Protein AF-A0A7J6DFQ6-F1 (afdb_monomer_lite)

Structure (mmCIF, N/CA/C/O backbone):
data_AF-A0A7J6DFQ6-F1
#
_entry.id   AF-A0A7J6DFQ6-F1
#
loop_
_atom_site.group_PDB
_atom_site.id
_atom_site.type_symbol
_atom_site.label_atom_id
_atom_site.label_alt_id
_atom_site.label_comp_id
_atom_site.label_asym_id
_atom_site.label_entity_id
_atom_site.label_seq_id
_atom_site.pdbx_PDB_ins_code
_atom_site.Cartn_x
_atom_site.Cartn_y
_atom_site.Cartn_z
_atom_site.occupancy
_atom_site.B_iso_or_equiv
_atom_site.auth_seq_id
_atom_site.auth_comp_id
_atom_site.auth_asym_id
_atom_site.auth_atom_id
_atom_site.pdbx_PDB_model_num
ATOM 1 N N . MET A 1 1 ? 28.873 -15.350 -57.516 1.00 40.75 1 MET A N 1
ATOM 2 C CA . MET A 1 1 ? 29.003 -13.968 -56.998 1.00 40.75 1 MET A CA 1
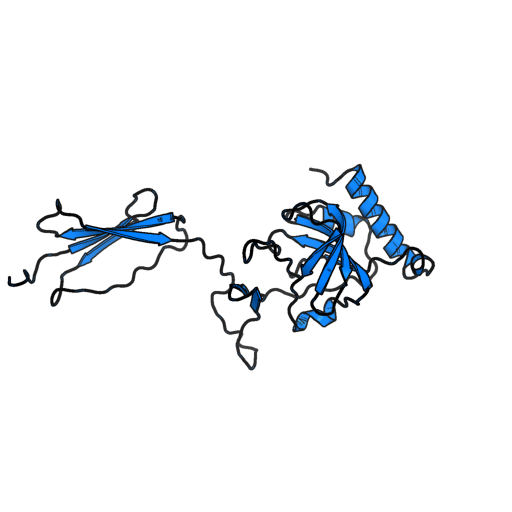ATOM 3 C C . MET A 1 1 ? 30.127 -13.953 -55.968 1.00 40.75 1 MET A C 1
ATOM 5 O O . MET A 1 1 ? 30.003 -14.648 -54.969 1.00 40.75 1 MET A O 1
ATOM 9 N N . LYS A 1 2 ? 31.247 -13.261 -56.218 1.00 42.00 2 LYS A N 1
ATOM 10 C CA . LYS A 1 2 ? 32.271 -13.033 -55.182 1.00 42.00 2 LYS A CA 1
ATOM 11 C C . LYS A 1 2 ? 31.812 -11.829 -54.346 1.00 42.00 2 LYS A C 1
ATOM 13 O O . LYS A 1 2 ? 31.503 -10.806 -54.957 1.00 42.00 2 LYS A O 1
ATOM 18 N N . PRO A 1 3 ? 31.704 -11.920 -53.010 1.00 47.69 3 PRO A N 1
ATOM 19 C CA . PRO A 1 3 ? 31.345 -10.759 -52.204 1.00 47.69 3 PRO A CA 1
ATOM 20 C C . PRO A 1 3 ? 32.442 -9.698 -52.356 1.00 47.69 3 PRO A C 1
ATOM 22 O O . PRO A 1 3 ? 33.624 -10.007 -52.200 1.00 47.69 3 PRO A O 1
ATOM 25 N N . PHE A 1 4 ? 32.059 -8.467 -52.703 1.00 53.72 4 PHE A N 1
ATOM 26 C CA . PHE A 1 4 ? 32.972 -7.323 -52.749 1.00 53.72 4 PHE A CA 1
ATOM 27 C C . PHE A 1 4 ? 33.573 -7.132 -51.352 1.00 53.72 4 PHE A C 1
ATOM 29 O O . PHE A 1 4 ? 32.906 -6.674 -50.428 1.00 53.72 4 PHE A O 1
ATOM 36 N N . SER A 1 5 ? 34.829 -7.530 -51.175 1.00 54.50 5 SER A N 1
ATOM 37 C CA . SER A 1 5 ? 35.458 -7.689 -49.861 1.00 54.50 5 SER A CA 1
ATOM 38 C C . SER A 1 5 ? 35.952 -6.383 -49.227 1.00 54.50 5 SER A C 1
ATOM 40 O O . SER A 1 5 ? 36.793 -6.433 -48.335 1.00 54.50 5 SER A O 1
ATOM 42 N N . GLN A 1 6 ? 35.480 -5.216 -49.682 1.00 55.91 6 GLN A N 1
ATOM 43 C CA . GLN A 1 6 ? 35.931 -3.901 -49.189 1.00 55.91 6 GLN A CA 1
ATOM 44 C C . GLN A 1 6 ? 34.833 -2.821 -49.153 1.00 55.91 6 GLN A C 1
ATOM 46 O O . GLN A 1 6 ? 35.124 -1.654 -48.904 1.00 55.91 6 GLN A O 1
ATOM 51 N N . SER A 1 7 ? 33.563 -3.166 -49.383 1.00 65.00 7 SER A N 1
ATOM 52 C CA . SER A 1 7 ? 32.478 -2.181 -49.309 1.00 65.00 7 SER A CA 1
ATOM 53 C C . SER A 1 7 ? 32.155 -1.865 -47.849 1.00 65.00 7 SER A C 1
ATOM 55 O O . SER A 1 7 ? 31.693 -2.737 -47.111 1.00 65.00 7 SER A O 1
ATOM 57 N N . GLY A 1 8 ? 32.410 -0.624 -47.431 1.00 78.06 8 GLY A N 1
ATOM 58 C CA . GLY A 1 8 ? 31.957 -0.121 -46.137 1.00 78.06 8 GLY A CA 1
ATOM 59 C C . GLY A 1 8 ? 30.431 -0.179 -46.033 1.00 78.06 8 GLY A C 1
ATOM 60 O O . GLY A 1 8 ? 29.718 -0.013 -47.026 1.00 78.06 8 GLY A O 1
ATOM 61 N N . ILE A 1 9 ? 29.932 -0.444 -44.834 1.00 86.19 9 ILE A N 1
ATOM 62 C CA . ILE A 1 9 ? 28.520 -0.383 -44.472 1.00 86.19 9 ILE A CA 1
ATOM 63 C C . ILE A 1 9 ? 28.398 0.604 -43.327 1.00 86.19 9 ILE A C 1
ATOM 65 O O . ILE A 1 9 ? 29.083 0.470 -42.315 1.00 86.19 9 ILE A O 1
ATOM 69 N N . THR A 1 10 ? 27.506 1.572 -43.477 1.00 88.38 10 THR A N 1
ATOM 70 C CA . THR A 1 10 ? 27.098 2.441 -42.380 1.00 88.38 10 THR A CA 1
ATOM 71 C C . THR A 1 10 ? 25.880 1.832 -41.705 1.00 88.38 10 THR A C 1
ATOM 73 O O . THR A 1 10 ? 24.900 1.511 -42.382 1.00 88.38 10 THR A O 1
ATOM 76 N N . VAL A 1 11 ? 25.941 1.681 -40.388 1.00 90.00 11 VAL A N 1
ATOM 77 C CA . VAL A 1 11 ? 24.844 1.224 -39.533 1.00 90.00 11 VAL A CA 1
ATOM 78 C C . VAL A 1 11 ? 24.408 2.402 -38.676 1.00 90.00 11 VAL A C 1
ATOM 80 O O . VAL A 1 11 ? 25.203 2.932 -37.908 1.00 90.00 11 VAL A O 1
ATOM 83 N N . GLU A 1 12 ? 23.156 2.815 -38.817 1.00 92.06 12 GLU A N 1
ATOM 84 C CA . GLU A 1 12 ? 22.532 3.865 -38.022 1.00 92.06 12 GLU A CA 1
ATOM 85 C C . GLU A 1 12 ? 21.448 3.278 -37.127 1.00 92.06 12 GLU A C 1
ATOM 87 O O . GLU A 1 12 ? 20.681 2.410 -37.547 1.00 92.06 12 GLU A O 1
ATOM 92 N N . ILE A 1 13 ? 21.336 3.805 -35.914 1.00 92.25 13 ILE A N 1
ATOM 93 C CA . ILE A 1 13 ? 20.245 3.479 -34.999 1.00 92.25 13 ILE A CA 1
ATOM 94 C C . ILE A 1 13 ? 19.405 4.725 -34.803 1.00 92.25 13 ILE A C 1
ATOM 96 O O . ILE A 1 13 ? 19.927 5.779 -34.431 1.00 92.25 1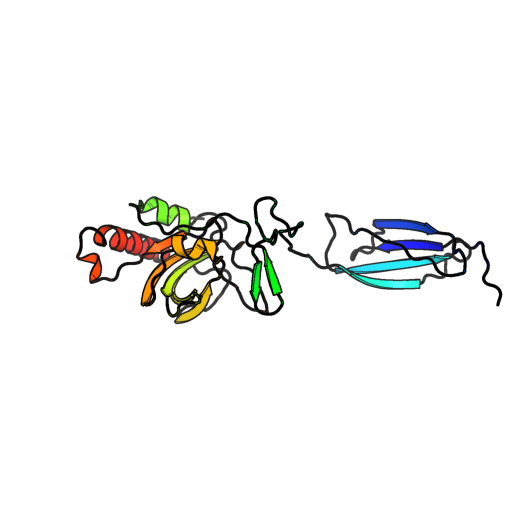3 ILE A O 1
ATOM 100 N N . LYS A 1 14 ? 18.106 4.600 -35.070 1.00 92.56 14 LYS A N 1
ATOM 101 C CA . LYS A 1 14 ? 17.143 5.692 -34.973 1.00 92.56 14 LYS A CA 1
ATOM 102 C C . LYS A 1 14 ? 16.146 5.441 -33.857 1.00 92.56 14 LYS A C 1
ATOM 104 O O . LYS A 1 14 ? 15.621 4.333 -33.734 1.00 92.56 14 LYS A O 1
ATOM 109 N N . ASN A 1 15 ? 15.885 6.486 -33.081 1.00 90.06 15 ASN A N 1
ATOM 110 C CA . ASN A 1 15 ? 14.839 6.484 -32.066 1.00 90.06 15 ASN A CA 1
ATOM 111 C C . ASN A 1 15 ? 13.433 6.568 -32.716 1.00 90.06 15 ASN A C 1
ATOM 113 O O . ASN A 1 15 ? 13.332 6.751 -33.936 1.00 90.06 15 ASN A O 1
ATOM 117 N N . PRO A 1 16 ? 12.338 6.470 -31.937 1.00 92.06 16 PRO A N 1
ATOM 118 C CA . PRO A 1 16 ? 10.970 6.509 -32.455 1.00 92.06 16 PRO A CA 1
ATOM 119 C C . PRO A 1 16 ? 10.618 7.829 -33.151 1.00 92.06 16 PRO A C 1
ATOM 121 O O . PRO A 1 16 ? 9.750 7.862 -34.017 1.00 92.06 16 PRO A O 1
ATOM 124 N N . GLN A 1 17 ? 11.320 8.916 -32.816 1.00 88.56 17 GLN A N 1
ATOM 125 C CA . GLN A 1 17 ? 11.199 10.222 -33.466 1.00 88.56 17 GLN A CA 1
ATOM 126 C C . GLN A 1 17 ? 11.963 10.309 -34.804 1.00 88.56 17 GLN A C 1
ATOM 128 O O . GLN A 1 17 ? 11.929 11.342 -35.467 1.00 88.56 17 GLN A O 1
ATOM 133 N N . GLY A 1 18 ? 12.666 9.249 -35.215 1.00 87.62 18 GLY A N 1
ATOM 134 C CA . GLY A 1 18 ? 13.448 9.203 -36.453 1.00 87.62 18 GLY A CA 1
ATOM 135 C C . GLY A 1 18 ? 14.838 9.841 -36.359 1.00 87.62 18 GLY A C 1
ATOM 136 O O . GLY A 1 18 ? 15.519 9.963 -37.380 1.00 87.62 18 GLY A O 1
ATOM 137 N N . ILE A 1 19 ? 15.282 10.220 -35.159 1.00 89.31 19 ILE A N 1
ATOM 138 C CA . ILE A 1 19 ? 16.588 10.841 -34.910 1.00 89.31 19 ILE A CA 1
ATOM 139 C C . ILE A 1 19 ? 17.657 9.750 -34.840 1.00 89.31 19 ILE A C 1
ATOM 141 O O . ILE A 1 19 ? 17.515 8.791 -34.080 1.00 89.31 19 ILE A O 1
ATOM 145 N N . THR A 1 20 ? 18.742 9.908 -35.601 1.00 90.50 20 THR A N 1
ATOM 146 C CA . THR A 1 20 ? 19.918 9.031 -35.523 1.00 90.50 20 THR A CA 1
ATOM 147 C C . THR A 1 20 ? 20.663 9.278 -34.215 1.00 90.50 20 THR A C 1
ATOM 149 O O . THR A 1 20 ? 21.235 10.346 -34.019 1.00 90.50 20 THR A O 1
ATOM 152 N N . VAL A 1 21 ? 20.680 8.283 -33.330 1.00 90.56 21 VAL A N 1
ATOM 153 C CA . VAL A 1 21 ? 21.366 8.357 -32.029 1.00 90.56 21 VAL A CA 1
ATOM 154 C C . VAL A 1 21 ? 22.725 7.656 -32.022 1.00 90.56 21 VAL A C 1
ATOM 156 O O . VAL A 1 21 ? 23.510 7.818 -31.094 1.00 90.56 21 VAL A O 1
ATOM 159 N N . SER A 1 22 ? 23.009 6.849 -33.043 1.00 90.06 22 SER A N 1
ATOM 160 C CA . SER A 1 22 ? 24.293 6.178 -33.232 1.00 90.06 22 SER A CA 1
ATOM 161 C C . SER A 1 22 ? 24.520 5.917 -34.714 1.00 90.06 22 SER A C 1
ATOM 163 O O . SER A 1 22 ? 23.566 5.639 -35.443 1.00 90.06 22 SER A O 1
ATOM 165 N N . SER A 1 23 ? 25.771 6.041 -35.154 1.00 90.81 23 SER A N 1
ATOM 166 C CA . SER A 1 23 ? 26.188 5.813 -36.533 1.00 90.81 23 SER A CA 1
ATOM 167 C C . SER A 1 23 ? 27.603 5.251 -36.554 1.00 90.81 23 SER A C 1
ATOM 169 O O . SER A 1 23 ? 28.547 5.964 -36.225 1.00 90.81 23 SER A O 1
ATOM 171 N N . ASP A 1 24 ? 27.749 4.015 -37.022 1.00 86.88 24 ASP A N 1
ATOM 172 C CA . ASP A 1 24 ? 29.038 3.337 -37.152 1.00 86.88 24 ASP A CA 1
ATOM 173 C C . ASP A 1 24 ? 29.319 2.956 -38.603 1.00 86.88 24 ASP A C 1
ATOM 175 O O . ASP A 1 24 ? 28.437 2.500 -39.330 1.00 86.88 24 ASP A O 1
ATOM 179 N N . ASN A 1 25 ? 30.582 3.080 -39.014 1.00 85.75 25 ASN A N 1
ATOM 180 C CA . ASN A 1 25 ? 31.065 2.572 -40.295 1.00 85.75 25 ASN A CA 1
ATOM 181 C C . ASN A 1 25 ? 31.829 1.265 -40.087 1.00 85.75 25 ASN A C 1
ATOM 183 O O . ASN A 1 25 ? 32.757 1.180 -39.283 1.00 85.75 25 ASN A O 1
ATOM 187 N N . MET A 1 26 ? 31.449 0.231 -40.830 1.00 82.12 26 MET A N 1
ATOM 188 C CA . MET A 1 26 ? 31.983 -1.114 -40.677 1.00 82.12 26 MET A CA 1
ATOM 189 C C . MET A 1 26 ? 32.379 -1.725 -42.016 1.00 82.12 26 MET A C 1
ATOM 191 O O . MET A 1 26 ? 31.671 -1.597 -43.007 1.00 82.12 26 MET A O 1
ATOM 195 N N . PHE A 1 27 ? 33.480 -2.473 -42.022 1.00 79.75 27 PHE A N 1
ATOM 196 C CA . PHE A 1 27 ? 33.895 -3.295 -43.157 1.00 79.75 27 PHE A CA 1
ATOM 197 C C . PHE A 1 27 ? 33.589 -4.765 -42.863 1.00 79.75 27 PHE A C 1
ATOM 199 O O . PHE A 1 27 ? 33.871 -5.259 -41.766 1.00 79.75 27 PHE A O 1
ATOM 206 N N . LEU A 1 28 ? 32.983 -5.459 -43.826 1.00 69.50 28 LEU A N 1
ATOM 207 C CA . LEU A 1 28 ? 32.637 -6.872 -43.690 1.00 69.50 28 LEU A CA 1
ATOM 208 C C . LEU A 1 28 ? 33.878 -7.750 -43.870 1.00 69.50 28 LEU A C 1
ATOM 210 O O . LEU A 1 28 ? 34.454 -7.811 -44.954 1.00 69.50 28 LEU A O 1
ATOM 214 N N . VAL A 1 29 ? 34.240 -8.506 -42.834 1.00 63.78 29 VAL A N 1
ATOM 215 C CA . VAL A 1 29 ? 35.233 -9.583 -42.930 1.00 63.78 29 VAL A CA 1
ATOM 216 C C . VAL A 1 29 ? 34.458 -10.890 -43.105 1.00 63.78 29 VAL A C 1
ATOM 218 O O . VAL A 1 29 ? 33.691 -11.264 -42.228 1.00 63.78 29 VAL A O 1
ATOM 221 N N . LYS A 1 30 ? 34.606 -11.568 -44.252 1.00 63.88 30 LYS A N 1
ATOM 222 C CA . LYS A 1 30 ? 33.885 -12.819 -44.599 1.00 63.88 30 LYS A CA 1
ATOM 223 C C . LYS A 1 30 ? 32.346 -12.709 -44.722 1.00 63.88 30 LYS A C 1
ATOM 225 O O . LYS A 1 30 ? 31.655 -13.715 -44.629 1.00 63.88 30 LYS A O 1
ATOM 230 N N . GLY A 1 31 ? 31.804 -11.518 -44.993 1.00 65.50 31 GLY A N 1
ATOM 231 C CA . GLY A 1 31 ? 30.401 -11.337 -45.412 1.00 65.50 31 GLY A CA 1
ATOM 232 C C . GLY A 1 31 ? 29.353 -11.192 -44.299 1.00 65.50 31 GLY A C 1
ATOM 233 O O . GLY A 1 31 ? 28.213 -10.866 -44.609 1.00 65.50 31 GLY A O 1
ATOM 234 N N . MET A 1 32 ? 29.714 -11.351 -43.023 1.00 67.94 32 MET A N 1
ATOM 235 C CA . MET A 1 32 ? 28.830 -11.081 -41.880 1.00 67.94 32 MET A CA 1
ATOM 236 C C . MET A 1 32 ? 29.641 -10.491 -40.721 1.00 67.94 32 MET A C 1
ATOM 238 O O . MET A 1 32 ? 30.766 -10.919 -40.470 1.00 67.94 32 MET A O 1
ATOM 242 N N . LYS A 1 33 ? 29.079 -9.508 -40.008 1.00 72.00 33 LYS A N 1
ATOM 243 C CA . LYS A 1 33 ? 29.680 -8.921 -38.804 1.00 72.00 33 LYS A CA 1
ATOM 244 C C . LYS A 1 33 ? 28.608 -8.740 -37.733 1.00 72.00 33 LYS A C 1
ATOM 246 O O . LYS A 1 33 ? 27.583 -8.121 -37.993 1.00 72.00 33 LYS A O 1
ATOM 251 N N . SER A 1 34 ? 28.855 -9.276 -36.542 1.00 76.31 34 SER A N 1
ATOM 252 C CA . SER A 1 34 ? 28.011 -9.095 -35.358 1.00 76.31 34 SER A CA 1
ATOM 253 C C . SER A 1 34 ? 28.575 -7.998 -34.457 1.00 76.31 34 SER A C 1
ATOM 255 O O . SER A 1 34 ? 29.793 -7.881 -34.313 1.00 76.31 34 SER A O 1
ATOM 257 N N . GLY A 1 35 ? 27.700 -7.233 -33.810 1.00 75.38 35 GLY A N 1
ATOM 258 C CA . GLY A 1 35 ? 28.071 -6.188 -32.859 1.00 75.38 35 GLY A CA 1
ATOM 259 C C . GLY A 1 35 ? 27.118 -6.146 -31.671 1.00 75.38 35 GLY A C 1
ATOM 260 O O . GLY A 1 35 ? 26.126 -6.872 -31.629 1.00 75.38 35 GLY A O 1
ATOM 261 N N . ARG A 1 36 ? 27.435 -5.293 -30.698 1.00 79.81 36 ARG A N 1
ATOM 262 C CA . ARG A 1 36 ? 26.538 -4.947 -29.594 1.00 79.81 36 ARG A CA 1
ATOM 263 C C . ARG A 1 36 ? 26.278 -3.453 -29.645 1.00 79.81 36 ARG A C 1
ATOM 265 O O . ARG A 1 36 ? 27.198 -2.691 -29.925 1.00 79.81 36 ARG A O 1
ATOM 272 N N . TYR A 1 37 ? 25.050 -3.063 -29.342 1.00 81.50 37 TYR A N 1
ATOM 273 C CA . TYR A 1 37 ? 24.674 -1.672 -29.157 1.00 81.50 37 TYR A CA 1
ATOM 274 C C . TYR A 1 37 ? 24.051 -1.497 -27.776 1.00 81.50 37 TYR A C 1
ATOM 276 O O . TYR A 1 37 ? 23.192 -2.287 -27.382 1.00 81.50 37 TYR A O 1
ATOM 284 N N . THR A 1 38 ? 24.491 -0.470 -27.055 1.00 79.94 38 THR A N 1
ATOM 285 C CA . THR A 1 38 ? 23.944 -0.111 -25.747 1.00 79.94 38 THR A CA 1
ATOM 286 C C . THR A 1 38 ? 22.963 1.035 -25.932 1.00 79.94 38 THR A C 1
ATOM 288 O O . THR A 1 38 ? 23.343 2.103 -26.409 1.00 79.94 38 THR A O 1
ATOM 291 N N . ILE A 1 39 ? 21.707 0.817 -25.546 1.00 80.19 39 ILE A N 1
ATOM 292 C CA . ILE A 1 39 ? 20.687 1.868 -25.545 1.00 80.19 39 ILE A CA 1
ATOM 293 C C . ILE A 1 39 ? 21.048 2.893 -24.449 1.00 80.19 39 ILE A C 1
ATOM 295 O O . ILE A 1 39 ? 21.376 2.471 -23.336 1.00 80.19 39 ILE A O 1
ATOM 299 N N . PRO A 1 40 ? 21.019 4.210 -24.735 1.00 74.94 40 PRO A N 1
ATOM 300 C CA . PRO A 1 40 ? 21.294 5.247 -23.741 1.00 74.94 40 PRO A CA 1
ATOM 301 C C . PRO A 1 40 ? 20.373 5.160 -22.518 1.00 74.94 40 PRO A C 1
ATOM 303 O O . PRO A 1 40 ? 19.219 4.758 -22.635 1.00 74.94 40 PRO A O 1
ATOM 306 N N . GLU A 1 41 ? 20.862 5.592 -21.351 1.00 60.81 41 GLU A N 1
ATOM 307 C CA . GLU A 1 41 ? 20.083 5.559 -20.100 1.00 60.81 41 GLU A CA 1
ATOM 308 C C . GLU A 1 41 ? 18.825 6.446 -20.161 1.00 60.81 41 GLU A C 1
ATOM 310 O O . GLU A 1 41 ? 17.812 6.125 -19.548 1.00 60.81 41 GLU A O 1
ATOM 315 N N . ILE A 1 42 ? 18.863 7.516 -20.962 1.00 65.31 42 ILE A N 1
ATOM 316 C CA . ILE A 1 42 ? 17.716 8.378 -21.266 1.00 65.31 42 ILE A CA 1
ATOM 317 C C . ILE A 1 42 ? 17.269 8.070 -22.702 1.00 65.31 42 ILE A C 1
ATOM 319 O O . ILE A 1 42 ? 17.714 8.713 -23.654 1.00 65.31 42 ILE A O 1
ATOM 323 N N . ALA A 1 43 ? 16.428 7.050 -22.870 1.00 74.12 43 ALA A N 1
ATOM 324 C CA . ALA A 1 43 ? 15.898 6.625 -24.165 1.00 74.12 43 ALA A CA 1
ATOM 325 C C . ALA A 1 43 ? 14.366 6.606 -24.150 1.00 74.12 43 ALA A C 1
ATOM 327 O O . ALA A 1 43 ? 13.751 6.119 -23.205 1.00 74.12 43 ALA A O 1
ATOM 328 N N . SER A 1 44 ? 13.749 7.124 -25.213 1.00 80.69 44 SER A N 1
ATOM 329 C CA . SER A 1 44 ? 12.299 7.082 -25.397 1.00 80.69 44 SER A CA 1
ATOM 330 C C . SER A 1 44 ? 11.827 5.646 -25.679 1.00 80.69 44 SER A C 1
ATOM 332 O O . SER A 1 44 ? 12.353 5.004 -26.598 1.00 80.69 44 SER A O 1
ATOM 334 N N . PRO A 1 45 ? 10.818 5.135 -24.946 1.00 84.12 45 PRO A N 1
ATOM 335 C CA . PRO A 1 45 ? 10.157 3.884 -25.300 1.00 84.12 45 PRO A CA 1
ATOM 336 C C . PRO A 1 45 ? 9.507 3.964 -26.684 1.00 84.12 45 PRO A C 1
ATOM 338 O O . PRO A 1 45 ? 9.070 5.031 -27.118 1.00 84.12 45 PRO A O 1
ATOM 341 N N . GLY A 1 46 ? 9.421 2.830 -27.375 1.00 87.81 46 GLY A N 1
ATOM 342 C CA . GLY A 1 46 ? 8.752 2.709 -28.667 1.00 87.81 46 GLY A CA 1
ATOM 343 C C . GLY A 1 46 ? 9.510 1.840 -29.665 1.00 87.81 46 GLY A C 1
ATOM 344 O O . GLY A 1 46 ? 10.417 1.087 -29.310 1.00 87.81 46 GLY A O 1
ATOM 345 N N . ILE A 1 47 ? 9.129 1.953 -30.937 1.00 92.06 47 ILE A N 1
ATOM 346 C CA . ILE A 1 47 ? 9.769 1.229 -32.038 1.00 92.06 47 ILE A CA 1
ATOM 347 C C . ILE A 1 47 ? 10.977 2.017 -32.538 1.00 92.06 47 ILE A C 1
ATOM 349 O O . ILE A 1 47 ? 10.856 3.138 -33.030 1.00 92.06 47 ILE A O 1
ATOM 353 N N . TRP A 1 48 ? 12.142 1.400 -32.414 1.00 94.56 48 TRP A N 1
ATOM 354 C CA . TRP A 1 48 ? 13.422 1.887 -32.897 1.00 94.56 48 TRP A CA 1
ATOM 355 C C . TRP A 1 48 ? 13.813 1.160 -34.177 1.00 94.56 48 TRP A C 1
ATOM 357 O O . TRP A 1 48 ? 13.291 0.089 -34.487 1.00 94.56 48 TRP A O 1
ATOM 367 N N . LYS A 1 49 ? 14.747 1.744 -34.932 1.00 94.81 49 LYS A N 1
ATOM 368 C CA . LYS A 1 49 ? 15.143 1.219 -36.243 1.00 94.81 49 LYS A CA 1
ATOM 369 C C . LYS A 1 49 ? 16.647 1.085 -36.361 1.00 94.81 49 LYS A C 1
ATOM 371 O O . LYS A 1 49 ? 17.376 2.030 -36.070 1.00 94.81 49 LYS A O 1
ATOM 376 N N . VAL A 1 50 ? 17.097 -0.059 -36.861 1.00 93.19 50 VAL A N 1
ATOM 377 C CA . VAL A 1 50 ? 18.452 -0.246 -37.381 1.00 93.19 50 VAL A CA 1
ATOM 378 C C . VAL A 1 50 ? 18.399 -0.022 -38.885 1.00 93.19 50 VAL A C 1
ATOM 380 O O . VAL A 1 50 ? 17.753 -0.783 -39.599 1.00 93.19 50 VAL A O 1
ATOM 383 N N . VAL A 1 51 ? 19.065 1.025 -39.366 1.00 92.50 51 VAL A N 1
ATOM 384 C CA . VAL A 1 51 ? 19.131 1.389 -40.784 1.00 92.50 51 VAL A CA 1
ATOM 385 C C . VAL A 1 51 ? 20.549 1.152 -41.277 1.00 92.50 51 VAL A C 1
ATOM 387 O O . VAL A 1 51 ? 21.502 1.727 -40.765 1.00 92.50 51 VAL A O 1
ATOM 390 N N . THR A 1 52 ? 20.703 0.315 -42.295 1.00 88.56 52 THR A N 1
ATOM 391 C CA . THR A 1 52 ? 22.007 -0.000 -42.884 1.00 88.56 52 THR A CA 1
ATOM 392 C C . THR A 1 52 ? 22.076 0.462 -44.329 1.00 88.56 52 THR A C 1
ATOM 394 O O . THR A 1 52 ? 21.092 0.379 -45.064 1.00 88.56 52 THR A O 1
ATOM 397 N N . ARG A 1 53 ? 23.239 0.964 -44.745 1.00 87.94 53 ARG A N 1
ATOM 398 C CA . ARG A 1 53 ? 23.501 1.415 -46.119 1.00 87.94 53 ARG A CA 1
ATOM 399 C C . ARG A 1 53 ? 24.918 1.070 -46.533 1.00 87.94 53 ARG A C 1
ATOM 401 O O . ARG A 1 53 ? 25.851 1.213 -45.745 1.00 87.94 53 ARG A O 1
ATOM 408 N N . PHE A 1 54 ? 25.091 0.648 -47.777 1.00 84.62 54 PHE A N 1
ATOM 409 C CA . PHE A 1 54 ? 26.426 0.460 -48.333 1.00 84.62 54 PHE A CA 1
ATOM 410 C C . PHE A 1 54 ? 27.044 1.817 -48.680 1.00 84.62 54 PHE A C 1
ATOM 412 O O . PHE A 1 54 ? 26.398 2.646 -49.318 1.00 84.62 54 PHE A O 1
ATOM 419 N N . SER A 1 55 ? 28.308 2.036 -48.318 1.00 78.38 55 SER A N 1
ATOM 420 C CA . SER A 1 55 ? 29.012 3.301 -48.565 1.00 78.38 55 SER A CA 1
ATOM 421 C C . SER A 1 55 ? 29.132 3.632 -50.057 1.00 78.38 55 SER A C 1
ATOM 423 O O . SER A 1 55 ? 29.130 4.800 -50.427 1.00 78.38 55 SER A O 1
ATOM 425 N N . ASN A 1 56 ? 29.206 2.617 -50.923 1.00 77.88 56 ASN A N 1
ATOM 426 C CA . ASN A 1 56 ? 29.267 2.784 -52.379 1.00 77.88 56 ASN A CA 1
ATOM 427 C C . ASN A 1 56 ? 27.888 2.954 -53.041 1.00 77.88 56 ASN A C 1
ATOM 429 O O . ASN A 1 56 ? 27.808 3.494 -54.140 1.00 77.88 56 ASN A O 1
ATOM 433 N N . THR A 1 57 ? 26.802 2.515 -52.397 1.00 76.50 57 THR A N 1
ATOM 434 C CA . THR A 1 57 ? 25.426 2.693 -52.888 1.00 76.50 57 THR A CA 1
ATOM 435 C C . THR A 1 57 ? 24.519 3.197 -51.762 1.00 76.50 57 THR A C 1
ATOM 437 O O . THR A 1 57 ? 23.620 2.471 -51.328 1.00 76.50 57 THR A O 1
ATOM 440 N N . PRO A 1 58 ? 24.716 4.442 -51.286 1.00 71.94 58 PRO A N 1
ATOM 441 C CA . PRO A 1 58 ? 24.018 4.969 -50.109 1.00 71.94 58 PRO A CA 1
ATOM 442 C C . PRO A 1 58 ? 22.502 5.114 -50.311 1.00 71.94 58 PRO A C 1
ATOM 444 O O . PRO A 1 58 ? 21.760 5.217 -49.341 1.00 71.94 58 PRO A O 1
ATOM 447 N N . GLN A 1 59 ? 22.046 5.087 -51.566 1.00 77.44 59 GLN A N 1
ATOM 448 C CA . GLN A 1 59 ? 20.638 5.122 -51.972 1.00 77.44 59 GLN A CA 1
ATOM 449 C C . GLN A 1 59 ? 19.879 3.835 -51.595 1.00 77.44 59 GLN A C 1
ATOM 451 O O . GLN A 1 59 ? 18.660 3.858 -51.458 1.00 77.44 59 GLN A O 1
ATOM 456 N N . LYS A 1 60 ? 20.581 2.702 -51.443 1.00 78.19 60 LYS A N 1
ATOM 457 C CA . LYS A 1 60 ? 19.978 1.431 -51.024 1.00 78.19 60 LYS A CA 1
ATOM 458 C C . LYS A 1 60 ? 20.131 1.268 -49.519 1.00 78.19 60 LYS A C 1
ATOM 460 O O . LYS A 1 60 ? 21.231 1.007 -49.028 1.00 78.19 60 LYS A O 1
ATOM 465 N N . THR A 1 61 ? 19.014 1.403 -48.818 1.00 87.69 61 THR A N 1
ATOM 466 C CA . THR A 1 61 ? 18.920 1.227 -47.371 1.00 87.69 61 THR A CA 1
ATOM 467 C C . THR A 1 61 ? 18.159 -0.049 -47.031 1.00 87.69 61 THR A C 1
ATOM 469 O O . THR A 1 61 ? 17.216 -0.434 -47.721 1.00 87.69 61 THR A O 1
ATOM 472 N N . PHE A 1 62 ? 18.570 -0.707 -45.951 1.00 89.31 62 PHE A N 1
ATOM 473 C CA . PHE A 1 62 ? 17.856 -1.837 -45.361 1.00 89.31 62 PHE A CA 1
ATOM 474 C C . PHE A 1 62 ? 17.541 -1.511 -43.909 1.00 89.31 62 PHE A C 1
ATOM 476 O O . PHE A 1 62 ? 18.423 -1.051 -43.182 1.00 89.31 62 PHE A O 1
ATOM 483 N N . THR A 1 63 ? 16.302 -1.764 -43.497 1.00 92.88 63 THR A N 1
ATOM 484 C CA . THR A 1 63 ? 15.795 -1.375 -42.180 1.00 92.88 63 THR A CA 1
ATOM 485 C C . THR A 1 63 ? 15.240 -2.584 -41.444 1.00 92.88 63 THR A C 1
ATOM 487 O O . THR A 1 63 ? 14.515 -3.381 -42.036 1.00 92.88 63 THR A O 1
ATOM 490 N N . ALA A 1 64 ? 15.560 -2.692 -40.158 1.00 93.88 64 ALA A N 1
ATOM 491 C CA . ALA A 1 64 ? 14.944 -3.634 -39.233 1.00 93.88 64 ALA A CA 1
ATOM 492 C C . ALA A 1 64 ? 14.449 -2.888 -37.992 1.00 93.88 64 ALA A C 1
ATOM 494 O O . ALA A 1 64 ? 15.163 -2.039 -37.452 1.00 93.88 64 ALA A O 1
ATOM 495 N N . ASP A 1 65 ? 13.244 -3.223 -37.543 1.00 92.94 65 ASP A N 1
ATOM 496 C CA . ASP A 1 65 ? 12.621 -2.606 -36.377 1.00 92.94 65 ASP A CA 1
ATOM 497 C C . ASP A 1 65 ? 12.921 -3.429 -35.112 1.00 92.94 65 ASP A C 1
ATOM 499 O O . ASP A 1 65 ? 12.971 -4.660 -35.150 1.00 92.94 65 ASP A O 1
ATOM 503 N N . PHE A 1 66 ? 13.112 -2.749 -33.982 1.00 89.75 66 PHE A N 1
ATOM 504 C CA . PHE A 1 66 ? 13.204 -3.365 -32.659 1.00 89.75 66 PHE A CA 1
ATOM 505 C C . PHE A 1 66 ? 12.463 -2.517 -31.625 1.00 89.75 66 PHE A C 1
ATOM 507 O O . PHE A 1 66 ? 12.393 -1.297 -31.736 1.00 89.75 66 PHE A O 1
ATOM 514 N N . GLU A 1 67 ? 11.887 -3.160 -30.616 1.00 89.38 67 GLU A N 1
ATOM 515 C CA . GLU A 1 67 ? 11.087 -2.480 -29.599 1.00 89.38 67 GLU A CA 1
ATOM 516 C C . GLU A 1 67 ? 11.929 -2.189 -28.351 1.00 89.38 67 GLU A C 1
ATOM 518 O O . GLU A 1 67 ? 12.542 -3.089 -27.776 1.00 89.38 67 GLU A O 1
ATOM 523 N N . VAL A 1 68 ? 11.935 -0.928 -27.918 1.00 82.69 68 VAL A N 1
ATOM 524 C CA . VAL A 1 68 ? 12.526 -0.490 -26.650 1.00 82.69 68 VAL A CA 1
ATOM 525 C C . VAL A 1 68 ? 11.393 -0.187 -25.682 1.00 82.69 68 VAL A C 1
ATOM 527 O O . VAL A 1 68 ? 10.543 0.657 -25.957 1.00 82.69 68 VAL A O 1
ATOM 530 N N . LYS A 1 69 ? 11.376 -0.871 -24.538 1.00 76.69 69 LYS A N 1
ATOM 531 C CA . LYS A 1 69 ? 10.381 -0.667 -23.478 1.00 76.69 69 LYS A CA 1
ATOM 532 C C . LYS A 1 69 ? 11.023 -0.018 -22.268 1.00 76.69 69 LYS A C 1
ATOM 534 O O . LYS A 1 69 ? 12.196 -0.252 -21.981 1.00 76.69 69 LYS A O 1
ATOM 539 N N . GLU A 1 70 ? 10.222 0.738 -21.530 1.00 63.19 70 GLU A N 1
ATOM 540 C CA . GLU A 1 70 ? 10.575 1.145 -20.177 1.00 63.19 70 GLU A CA 1
ATOM 541 C C . GLU A 1 70 ? 10.702 -0.106 -19.303 1.00 63.19 70 GLU A C 1
ATOM 543 O O . GLU A 1 70 ? 9.727 -0.798 -19.008 1.00 63.19 70 GLU A O 1
ATOM 548 N N . TYR A 1 71 ? 11.937 -0.429 -18.925 1.00 55.81 71 TYR A N 1
ATOM 549 C CA . TYR A 1 71 ? 12.220 -1.517 -18.005 1.00 55.81 71 TYR A CA 1
ATOM 550 C C . TYR A 1 71 ? 12.366 -0.933 -16.601 1.00 55.81 71 TYR A C 1
ATOM 552 O O . TYR A 1 71 ? 13.444 -0.490 -16.204 1.00 55.81 71 TYR A O 1
ATOM 560 N N . TYR A 1 72 ? 11.271 -0.924 -15.840 1.00 47.41 72 TYR A N 1
ATOM 561 C CA . TYR A 1 72 ? 11.281 -0.575 -14.418 1.00 47.41 72 TYR A CA 1
ATOM 562 C C . TYR A 1 72 ? 11.940 -1.700 -13.601 1.00 47.41 72 TYR A C 1
ATOM 564 O O . TYR A 1 72 ? 11.290 -2.442 -12.869 1.00 47.41 72 TYR A O 1
ATOM 572 N N . ALA A 1 73 ? 13.261 -1.846 -13.716 1.00 48.69 73 ALA A N 1
ATOM 573 C CA . ALA A 1 73 ? 14.040 -2.699 -12.828 1.00 48.69 73 ALA A CA 1
ATOM 574 C C . ALA A 1 73 ? 14.799 -1.857 -11.810 1.00 48.69 73 ALA A C 1
ATOM 576 O O . ALA A 1 73 ? 15.860 -1.302 -12.090 1.00 48.69 73 ALA A O 1
ATOM 577 N N . ARG A 1 74 ? 14.270 -1.824 -10.584 1.00 50.78 74 ARG A N 1
ATOM 578 C CA . ARG A 1 74 ? 14.925 -1.187 -9.433 1.00 50.78 74 ARG A CA 1
ATOM 579 C C . ARG A 1 74 ? 16.202 -1.909 -8.967 1.00 50.78 74 ARG A C 1
ATOM 581 O O . ARG A 1 74 ? 16.954 -1.329 -8.197 1.00 50.78 74 ARG A O 1
ATOM 588 N N . CYS A 1 75 ? 16.502 -3.125 -9.440 1.00 48.53 75 CYS A N 1
ATOM 589 C CA . CYS A 1 75 ? 17.684 -3.880 -9.000 1.00 48.53 75 CYS A CA 1
ATOM 590 C C . CYS A 1 75 ? 18.586 -4.291 -10.169 1.00 48.53 75 CYS A C 1
ATOM 592 O O . CYS A 1 75 ? 18.291 -5.226 -10.908 1.00 48.53 75 CYS A O 1
ATOM 594 N N . LYS A 1 76 ? 19.720 -3.588 -10.310 1.00 49.41 76 LYS A N 1
ATOM 595 C CA . LYS A 1 76 ? 20.747 -3.819 -11.345 1.00 49.41 76 LYS A CA 1
ATOM 596 C C . LYS A 1 76 ? 21.741 -4.947 -10.986 1.00 49.41 76 LYS A C 1
ATOM 598 O O . LYS A 1 76 ? 22.570 -5.304 -11.818 1.00 49.41 76 LYS A O 1
ATOM 603 N N . LYS A 1 77 ? 21.684 -5.524 -9.774 1.00 48.12 77 LYS A N 1
ATOM 604 C CA . LYS A 1 77 ? 22.579 -6.603 -9.306 1.00 48.12 77 LYS A CA 1
ATOM 605 C C . LYS A 1 77 ? 21.845 -7.552 -8.366 1.00 48.12 77 LYS A C 1
ATOM 607 O O . LYS A 1 77 ? 21.413 -7.124 -7.313 1.00 48.12 77 LYS A O 1
ATOM 612 N N . PHE A 1 78 ? 21.738 -8.831 -8.723 1.00 50.31 78 PHE A N 1
ATOM 613 C CA . PHE A 1 78 ? 21.007 -9.850 -7.953 1.00 50.31 78 PHE A CA 1
ATOM 614 C C . PHE A 1 78 ? 21.762 -10.406 -6.735 1.00 50.31 78 PHE A C 1
ATOM 616 O O . PHE A 1 78 ? 21.333 -11.426 -6.203 1.00 50.31 78 PHE A O 1
ATOM 623 N N . TYR A 1 79 ? 22.864 -9.774 -6.317 1.00 51.50 79 TYR A N 1
ATOM 624 C CA . TYR A 1 79 ? 23.683 -10.255 -5.209 1.00 51.50 79 TYR A CA 1
ATOM 625 C C . TYR A 1 79 ? 23.784 -9.227 -4.069 1.00 51.50 79 TYR A C 1
ATOM 627 O O . TYR A 1 79 ? 24.205 -8.093 -4.300 1.00 51.50 79 TYR A O 1
ATOM 635 N N . HIS A 1 80 ? 23.424 -9.624 -2.846 1.00 53.25 80 HIS A N 1
ATOM 636 C CA . HIS A 1 80 ? 23.682 -8.885 -1.608 1.00 53.25 80 HIS A CA 1
ATOM 637 C C . HIS A 1 80 ? 24.920 -9.494 -0.914 1.00 53.25 80 HIS A C 1
ATOM 639 O O . HIS A 1 80 ? 24.871 -10.676 -0.567 1.00 53.25 80 HIS A O 1
ATOM 645 N N . PRO A 1 81 ? 26.022 -8.743 -0.693 1.00 53.94 81 PRO A N 1
ATOM 646 C CA . PRO A 1 81 ? 27.295 -9.285 -0.184 1.00 53.94 81 PRO A CA 1
ATOM 647 C C . PRO A 1 81 ? 27.209 -9.989 1.177 1.00 53.94 81 PRO A C 1
ATOM 649 O O . PRO A 1 81 ? 28.049 -10.823 1.494 1.00 53.94 81 PRO A O 1
ATOM 652 N N . GLU A 1 82 ? 26.203 -9.642 1.979 1.00 56.75 82 GLU A N 1
ATOM 653 C CA . GLU A 1 82 ? 26.037 -10.127 3.355 1.00 56.75 82 GLU A CA 1
ATOM 654 C C . GLU A 1 82 ? 25.107 -11.349 3.488 1.00 56.75 82 GLU A C 1
ATOM 656 O O . GLU A 1 82 ? 24.890 -11.833 4.597 1.00 56.75 82 GLU A O 1
ATOM 661 N N . ARG A 1 83 ? 24.535 -11.862 2.388 1.00 60.91 83 ARG A N 1
ATOM 662 C CA . ARG A 1 83 ? 23.638 -13.031 2.424 1.00 60.91 83 ARG A CA 1
ATOM 663 C C . ARG A 1 83 ? 24.353 -14.315 2.030 1.00 60.91 83 ARG A C 1
ATOM 665 O O . ARG A 1 83 ? 25.094 -14.340 1.053 1.00 60.91 83 ARG A O 1
ATOM 672 N N . THR A 1 84 ? 24.041 -15.405 2.728 1.00 56.56 84 THR A N 1
ATOM 673 C CA . THR A 1 84 ? 24.581 -16.752 2.473 1.00 56.56 84 THR A CA 1
ATOM 674 C C . THR A 1 84 ? 24.248 -17.300 1.083 1.00 56.56 84 THR A C 1
ATOM 676 O O . THR A 1 84 ? 25.067 -18.011 0.509 1.00 56.56 84 THR A O 1
ATOM 679 N N . ASP A 1 85 ? 23.084 -16.964 0.521 1.00 61.25 85 ASP A N 1
ATOM 680 C CA . ASP A 1 85 ? 22.659 -17.350 -0.833 1.00 61.25 85 ASP A CA 1
ATOM 681 C C . ASP A 1 85 ? 22.944 -16.275 -1.894 1.00 61.25 85 ASP A C 1
ATOM 683 O O . ASP A 1 85 ? 22.753 -16.504 -3.090 1.00 61.25 85 ASP A O 1
ATOM 687 N N . GLY A 1 86 ? 23.368 -15.083 -1.466 1.00 57.94 86 GLY A N 1
ATOM 688 C CA . GLY A 1 86 ? 23.565 -13.903 -2.300 1.00 57.94 86 GLY A CA 1
ATOM 689 C C . GLY A 1 86 ? 22.280 -13.324 -2.904 1.00 57.94 86 GLY A C 1
ATOM 690 O O . GLY A 1 86 ? 22.251 -12.134 -3.168 1.00 57.94 86 GLY A O 1
ATOM 691 N N . ALA A 1 87 ? 21.210 -14.088 -3.113 1.00 60.50 87 ALA A N 1
ATOM 692 C CA . ALA A 1 87 ? 20.048 -13.655 -3.884 1.00 60.50 87 ALA A CA 1
ATOM 693 C C . ALA A 1 87 ? 19.260 -12.503 -3.226 1.00 60.50 87 ALA A C 1
ATOM 695 O O . ALA A 1 87 ? 18.879 -12.568 -2.057 1.00 60.50 87 ALA A O 1
ATOM 696 N N . LEU A 1 88 ? 18.948 -11.463 -4.013 1.00 64.25 88 LEU A N 1
ATOM 697 C CA . LEU A 1 88 ? 17.990 -10.429 -3.600 1.00 64.25 88 LEU A CA 1
ATOM 698 C C . LEU A 1 88 ? 16.582 -11.011 -3.413 1.00 64.25 88 LEU A C 1
ATOM 700 O O . LEU A 1 88 ? 16.157 -11.890 -4.173 1.00 64.25 88 LEU A O 1
ATOM 704 N N . TYR A 1 89 ? 15.824 -10.462 -2.465 1.00 69.50 89 TYR A N 1
ATOM 705 C CA . TYR A 1 89 ? 14.414 -10.776 -2.289 1.00 69.50 89 TYR A CA 1
ATOM 706 C C . TYR A 1 89 ? 13.595 -10.306 -3.491 1.00 69.50 89 TYR A C 1
ATOM 708 O O . TYR A 1 89 ? 13.660 -9.153 -3.926 1.00 69.50 89 TYR A O 1
ATOM 716 N N . LYS A 1 90 ? 12.768 -11.223 -3.996 1.00 75.12 90 LYS A N 1
ATOM 717 C CA . LYS A 1 90 ? 11.838 -10.979 -5.095 1.00 75.12 90 LYS A CA 1
ATOM 718 C C . LYS A 1 90 ? 10.412 -11.251 -4.638 1.00 75.12 90 LYS A C 1
ATOM 720 O O . LYS A 1 90 ? 10.167 -12.212 -3.912 1.00 75.12 90 LYS A O 1
ATOM 725 N N . LEU A 1 91 ? 9.480 -10.423 -5.086 1.00 74.06 91 LEU A N 1
ATOM 726 C CA . LEU A 1 91 ? 8.043 -10.634 -4.941 1.00 74.06 91 LEU A CA 1
ATOM 727 C C . LEU A 1 91 ? 7.485 -10.947 -6.323 1.00 74.06 91 LEU A C 1
ATOM 729 O O . LEU A 1 91 ? 7.582 -10.112 -7.217 1.00 74.06 91 LEU A O 1
ATOM 733 N N . CYS A 1 92 ? 6.954 -12.150 -6.513 1.00 70.00 92 CYS A N 1
ATOM 734 C CA . CYS A 1 92 ? 6.572 -12.646 -7.831 1.00 70.00 92 CYS A CA 1
ATOM 735 C C . CYS A 1 92 ? 5.078 -12.945 -7.912 1.00 70.00 92 CYS A C 1
ATOM 737 O O . CYS A 1 92 ? 4.493 -13.478 -6.971 1.00 70.00 92 CYS A O 1
ATOM 739 N N . LYS A 1 93 ? 4.489 -12.655 -9.073 1.00 68.06 93 LYS A N 1
ATOM 740 C CA . LYS A 1 93 ? 3.167 -13.125 -9.486 1.00 68.06 93 LYS A CA 1
ATOM 741 C C . LYS A 1 93 ? 3.320 -13.867 -10.812 1.00 68.06 93 LYS A C 1
ATOM 743 O O . LYS A 1 93 ? 3.519 -13.243 -11.854 1.00 68.06 93 LYS A O 1
ATOM 748 N N . GLY A 1 94 ? 3.259 -15.198 -10.762 1.00 70.44 94 GLY A N 1
ATOM 749 C CA . GLY A 1 94 ? 3.710 -16.036 -11.877 1.00 70.44 94 GLY A CA 1
ATOM 750 C C . GLY A 1 94 ? 5.194 -15.785 -12.163 1.00 70.44 94 GLY A C 1
ATOM 751 O O . GLY A 1 94 ? 5.991 -15.700 -11.229 1.00 70.44 94 GLY A O 1
ATOM 752 N N . ASP A 1 95 ? 5.541 -15.584 -13.433 1.00 65.56 95 ASP A N 1
ATOM 753 C CA . ASP A 1 95 ? 6.923 -15.321 -13.866 1.00 65.56 95 ASP A CA 1
ATOM 754 C C . ASP A 1 95 ? 7.357 -13.854 -13.698 1.00 65.56 95 ASP A C 1
ATOM 756 O O . ASP A 1 95 ? 8.526 -13.511 -13.890 1.00 65.56 95 ASP A O 1
ATOM 760 N N . LEU A 1 96 ? 6.425 -12.961 -13.350 1.00 62.81 96 LEU A N 1
ATOM 761 C CA . LEU A 1 96 ? 6.700 -11.537 -13.215 1.00 62.81 96 LEU A CA 1
ATOM 762 C C . LEU A 1 96 ? 7.090 -11.208 -11.771 1.00 62.81 96 LEU A C 1
ATOM 764 O O . LEU A 1 96 ? 6.266 -11.293 -10.859 1.00 62.81 96 LEU A O 1
ATOM 768 N N . CYS A 1 97 ? 8.346 -10.812 -11.570 1.00 71.69 97 CYS A N 1
ATOM 769 C CA . CYS A 1 97 ? 8.919 -10.534 -10.256 1.00 71.69 97 CYS A CA 1
ATOM 770 C C . CYS A 1 97 ? 9.351 -9.075 -10.094 1.00 71.69 97 CYS A C 1
ATOM 772 O O . CYS A 1 97 ? 9.937 -8.477 -10.995 1.00 71.69 97 CYS A O 1
ATOM 774 N N . LEU A 1 98 ? 9.156 -8.546 -8.891 1.00 71.38 98 LEU A N 1
ATOM 775 C CA . LEU A 1 98 ? 9.666 -7.260 -8.434 1.00 71.38 98 LEU A CA 1
ATOM 776 C C . LEU A 1 98 ? 10.769 -7.457 -7.410 1.00 71.38 98 LEU A C 1
ATOM 778 O O . LEU A 1 98 ? 10.739 -8.399 -6.623 1.00 71.38 98 LEU A O 1
ATOM 782 N N . CYS A 1 99 ? 11.728 -6.539 -7.401 1.00 72.06 99 CYS A N 1
ATOM 783 C CA . CYS A 1 99 ? 12.742 -6.496 -6.359 1.00 72.06 99 CYS A CA 1
ATOM 784 C C . CYS A 1 99 ? 12.153 -5.904 -5.077 1.00 72.06 99 CYS A C 1
ATOM 786 O O . CYS A 1 99 ? 11.485 -4.873 -5.131 1.00 72.06 99 CYS A O 1
ATOM 788 N N . ALA A 1 100 ? 12.435 -6.525 -3.938 1.00 73.44 100 ALA A N 1
ATOM 789 C CA . ALA A 1 100 ? 12.014 -6.051 -2.630 1.00 73.44 100 ALA A CA 1
ATOM 790 C C . ALA A 1 100 ? 13.247 -5.901 -1.729 1.00 73.44 100 ALA A C 1
ATOM 792 O O . ALA A 1 100 ? 13.475 -6.700 -0.836 1.00 73.44 100 ALA A O 1
ATOM 793 N N . GLU A 1 101 ? 14.077 -4.888 -1.950 1.00 69.69 101 GLU A N 1
ATOM 794 C CA . GLU A 1 101 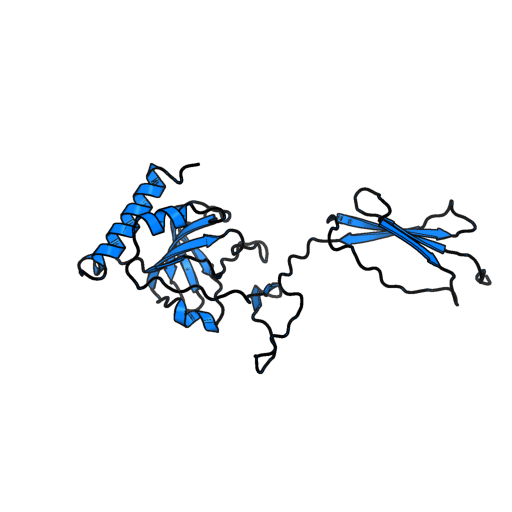? 15.288 -4.638 -1.135 1.00 69.69 101 GLU A CA 1
ATOM 795 C C . GLU A 1 101 ? 15.167 -3.398 -0.238 1.00 69.69 101 GLU A C 1
ATOM 797 O O . GLU A 1 101 ? 16.132 -2.942 0.355 1.00 69.69 101 GLU A O 1
ATOM 802 N N . GLU A 1 102 ? 13.967 -2.838 -0.105 1.00 70.44 102 GLU A N 1
ATOM 803 C CA . GLU A 1 102 ? 13.731 -1.644 0.718 1.00 70.44 102 GLU A CA 1
ATOM 804 C C . GLU A 1 102 ? 13.776 -1.970 2.227 1.00 70.44 102 GLU A C 1
ATOM 806 O O . GLU A 1 102 ? 14.018 -3.108 2.605 1.00 70.44 102 GLU A O 1
ATOM 811 N N . ASN A 1 103 ? 13.532 -1.046 3.156 1.00 80.62 103 ASN A N 1
ATOM 812 C CA . ASN A 1 103 ? 13.386 -1.439 4.573 1.00 80.62 103 ASN A CA 1
ATOM 813 C C . ASN A 1 103 ? 11.996 -2.038 4.860 1.00 80.62 103 ASN A C 1
ATOM 815 O O . ASN A 1 103 ? 11.057 -1.845 4.091 1.00 80.62 103 ASN A O 1
ATOM 819 N N . CYS A 1 104 ? 11.852 -2.822 5.934 1.00 86.69 104 CYS A N 1
ATOM 820 C CA . CYS A 1 104 ? 10.544 -3.353 6.340 1.00 86.69 104 CYS A CA 1
ATOM 821 C C . CYS A 1 104 ? 9.616 -2.227 6.817 1.00 86.69 104 CYS A C 1
ATOM 823 O O . CYS A 1 104 ? 10.069 -1.281 7.462 1.00 86.69 104 CYS A O 1
ATOM 825 N N . SER A 1 105 ? 8.313 -2.357 6.562 1.00 91.25 105 SER A N 1
ATOM 826 C CA . SER A 1 105 ? 7.299 -1.618 7.320 1.00 91.25 105 SER A CA 1
ATOM 827 C C . SER A 1 105 ? 7.074 -2.296 8.674 1.00 91.25 105 SER A C 1
ATOM 829 O O . SER A 1 105 ? 7.158 -3.519 8.797 1.00 91.25 105 SER A O 1
ATOM 831 N N . PHE A 1 106 ? 6.762 -1.493 9.690 1.00 93.25 106 PHE A N 1
ATOM 832 C CA . PHE A 1 106 ? 6.541 -1.957 11.058 1.00 93.25 106 PHE A CA 1
ATOM 833 C C . PHE A 1 106 ? 5.150 -1.550 11.521 1.00 93.25 106 PHE A C 1
ATOM 835 O O . PHE A 1 106 ? 4.719 -0.416 11.296 1.00 93.25 106 PHE A O 1
ATOM 842 N N . GLN A 1 107 ? 4.466 -2.452 12.223 1.00 94.75 107 GLN A N 1
ATOM 843 C CA . GLN A 1 107 ? 3.189 -2.115 12.833 1.00 94.75 107 GLN A CA 1
ATOM 844 C C . GLN A 1 107 ? 3.367 -1.064 13.935 1.00 94.75 107 GLN A C 1
ATOM 846 O O . GLN A 1 107 ? 4.157 -1.226 14.870 1.00 94.75 107 GLN A O 1
ATOM 851 N N . LYS A 1 108 ? 2.567 -0.001 13.874 1.00 94.19 108 LYS A N 1
ATOM 852 C CA . LYS A 1 108 ? 2.497 1.053 14.888 1.00 94.19 108 LYS A CA 1
ATOM 853 C C . LYS A 1 108 ? 1.813 0.521 16.153 1.00 94.19 108 LYS A C 1
ATOM 855 O O . LYS A 1 108 ? 0.598 0.612 16.314 1.00 94.19 108 LYS A O 1
ATOM 860 N N . LYS A 1 109 ? 2.610 -0.032 17.072 1.00 87.62 109 LYS A N 1
ATOM 861 C CA . LYS A 1 109 ? 2.134 -0.501 18.389 1.00 87.62 109 LYS A CA 1
ATOM 862 C C . LYS A 1 109 ? 2.143 0.586 19.467 1.00 87.62 109 LYS A C 1
ATOM 864 O O . LYS A 1 109 ? 1.351 0.512 20.403 1.00 87.62 109 LYS A O 1
ATOM 869 N N . ASN A 1 110 ? 2.975 1.613 19.305 1.00 84.06 110 ASN A N 1
ATOM 870 C CA . ASN A 1 110 ? 3.101 2.723 20.251 1.00 84.06 110 ASN A CA 1
ATOM 871 C C . ASN A 1 110 ? 1.961 3.748 20.109 1.00 84.06 110 ASN A C 1
ATOM 873 O O . ASN A 1 110 ? 1.118 3.659 19.212 1.00 84.06 110 ASN A O 1
ATOM 877 N N . ARG A 1 111 ? 1.931 4.733 21.016 1.00 83.06 111 ARG A N 1
ATOM 878 C CA . ARG A 1 111 ? 0.981 5.850 20.964 1.00 83.06 111 ARG A CA 1
ATOM 879 C C . ARG A 1 111 ? 1.261 6.723 19.736 1.00 83.06 111 ARG A C 1
ATOM 881 O O . ARG A 1 111 ? 2.331 7.312 19.637 1.00 83.06 111 ARG A O 1
ATOM 888 N N . VAL A 1 112 ? 0.270 6.829 18.857 1.00 91.31 112 VAL A N 1
ATOM 889 C CA . VAL A 1 112 ? 0.262 7.698 17.671 1.00 91.31 112 VAL A CA 1
ATOM 890 C C . VAL A 1 112 ? -0.625 8.914 17.947 1.00 91.31 112 VAL A C 1
ATOM 892 O O . VAL A 1 112 ? -1.658 8.776 18.607 1.00 91.31 112 VAL A O 1
ATOM 895 N N . ARG A 1 113 ? -0.217 10.097 17.474 1.00 91.44 113 ARG A N 1
ATOM 896 C CA . ARG A 1 113 ? -1.013 11.337 17.555 1.00 91.44 113 ARG A CA 1
ATOM 897 C C . ARG A 1 113 ? -1.979 11.440 16.374 1.00 91.44 113 ARG A C 1
ATOM 899 O O . ARG A 1 113 ? -1.641 11.021 15.273 1.00 91.44 113 ARG A O 1
ATOM 906 N N . ASP A 1 114 ? -3.143 12.045 16.575 1.00 91.44 114 ASP A N 1
ATOM 907 C CA . ASP A 1 114 ? -4.184 12.096 15.537 1.00 91.44 114 ASP A CA 1
ATOM 908 C C . ASP A 1 114 ? -3.749 12.936 14.323 1.00 91.44 114 ASP A C 1
ATOM 910 O O . ASP A 1 114 ? -3.929 12.519 13.179 1.00 91.44 114 ASP A O 1
ATOM 914 N N . GLU A 1 115 ? -3.023 14.032 14.565 1.00 92.12 115 GLU A N 1
ATOM 915 C CA . GLU A 1 115 ? -2.363 14.827 13.519 1.00 92.12 115 GLU A CA 1
ATOM 916 C C . GLU A 1 115 ? -1.362 14.009 12.688 1.00 92.12 115 GLU A C 1
ATOM 918 O O . GLU A 1 115 ? -1.262 14.206 11.481 1.00 92.12 115 GLU A O 1
ATOM 923 N N . GLU A 1 116 ? -0.634 13.062 13.297 1.00 95.25 116 GLU A N 1
ATOM 924 C CA . GLU A 1 116 ? 0.322 12.208 12.573 1.00 95.25 116 GLU A CA 1
ATOM 925 C C . GLU A 1 116 ? -0.407 11.329 11.554 1.00 95.25 116 GLU A C 1
ATOM 927 O O . GLU A 1 116 ? 0.058 11.194 10.423 1.00 95.25 116 GLU A O 1
ATOM 932 N N . ARG A 1 117 ? -1.573 10.779 11.924 1.00 96.50 117 ARG A N 1
ATOM 933 C CA . ARG A 1 117 ? -2.385 9.963 11.011 1.00 96.50 117 ARG A CA 1
ATOM 934 C C . ARG A 1 117 ? -2.903 10.782 9.838 1.00 96.50 117 ARG A C 1
ATOM 936 O O . ARG A 1 117 ? -2.825 10.312 8.707 1.00 96.50 117 ARG A O 1
ATOM 943 N N . LEU A 1 118 ? -3.411 11.989 10.098 1.00 95.75 118 LEU A N 1
ATOM 944 C CA . LEU A 1 118 ? -3.953 12.856 9.051 1.00 95.75 118 LEU A CA 1
ATOM 945 C C . LEU A 1 118 ? -2.852 13.352 8.109 1.00 95.75 118 LEU A C 1
ATOM 947 O O . LEU A 1 118 ? -2.980 13.213 6.895 1.00 95.75 118 LEU A O 1
ATOM 951 N N . ASN A 1 119 ? -1.740 13.842 8.661 1.00 95.31 119 ASN A N 1
ATOM 952 C CA . ASN A 1 119 ? -0.590 14.282 7.872 1.00 95.31 119 ASN A CA 1
ATOM 953 C C . ASN A 1 119 ? -0.041 13.143 7.016 1.00 95.31 119 ASN A C 1
ATOM 955 O O . ASN A 1 119 ? 0.282 13.357 5.852 1.00 95.31 119 ASN A O 1
ATOM 959 N N . ARG A 1 120 ? 0.018 11.921 7.564 1.00 96.19 120 ARG A N 1
ATOM 960 C CA . ARG A 1 120 ? 0.432 10.749 6.796 1.00 96.19 120 ARG A CA 1
ATOM 961 C C . ARG A 1 120 ? -0.562 10.420 5.689 1.00 96.19 120 ARG A C 1
ATOM 963 O O . ARG A 1 120 ? -0.142 10.228 4.556 1.00 96.19 120 ARG A O 1
ATOM 970 N N . ALA A 1 121 ? -1.855 10.359 5.997 1.00 96.81 121 ALA A N 1
ATOM 971 C CA . ALA A 1 121 ? -2.902 10.048 5.026 1.00 96.81 121 ALA A CA 1
ATOM 972 C C . ALA A 1 121 ? -2.931 11.040 3.853 1.00 96.81 121 ALA A C 1
ATOM 974 O O . ALA A 1 121 ? -3.291 10.651 2.742 1.00 96.81 121 ALA A O 1
ATOM 975 N N . CYS A 1 122 ? -2.540 12.292 4.098 1.00 95.31 122 CYS A N 1
ATOM 976 C CA . CYS A 1 122 ? -2.500 13.374 3.118 1.00 95.31 122 CYS A CA 1
ATOM 977 C C . CYS A 1 122 ? -1.104 13.671 2.557 1.00 95.31 122 CYS A C 1
ATOM 979 O O . CYS A 1 122 ? -0.952 14.586 1.751 1.00 95.31 122 CYS A O 1
ATOM 981 N N . GLU A 1 123 ? -0.086 12.900 2.938 1.00 95.25 123 GLU A N 1
ATOM 982 C CA . GLU A 1 123 ? 1.268 13.081 2.426 1.00 95.25 123 GLU A CA 1
ATOM 983 C C . GLU A 1 123 ? 1.316 12.847 0.910 1.00 95.25 123 GLU A C 1
ATOM 985 O O . GLU A 1 123 ? 0.674 11.939 0.371 1.00 95.25 123 GLU A O 1
ATOM 990 N N . SER A 1 124 ? 2.130 13.644 0.215 1.00 91.94 124 SER A N 1
ATOM 991 C CA . SER A 1 124 ? 2.370 13.455 -1.214 1.00 91.94 124 SER A CA 1
ATOM 992 C C . SER A 1 124 ? 2.886 12.042 -1.517 1.00 91.94 124 SER A C 1
ATOM 994 O O . SER A 1 124 ? 3.773 11.500 -0.847 1.00 91.94 124 SER A O 1
ATOM 996 N N . GLY A 1 125 ? 2.299 11.430 -2.543 1.00 92.69 125 GLY A N 1
ATOM 997 C CA . GLY A 1 125 ? 2.593 10.066 -2.967 1.00 92.69 125 GLY A CA 1
ATOM 998 C C . GLY A 1 125 ? 1.853 8.973 -2.193 1.00 92.69 125 GLY A C 1
ATOM 999 O O . GLY A 1 125 ? 1.919 7.827 -2.632 1.00 92.69 125 GLY A O 1
ATOM 1000 N N . VAL A 1 126 ? 1.142 9.280 -1.096 1.00 95.75 126 VAL A N 1
ATOM 1001 C CA . VAL A 1 126 ? 0.167 8.337 -0.520 1.00 95.75 126 VAL A CA 1
ATOM 1002 C C . VAL A 1 126 ? -1.010 8.217 -1.477 1.00 95.75 126 VAL A C 1
ATOM 1004 O O . VAL A 1 126 ? -1.651 9.210 -1.823 1.00 95.75 126 VAL A O 1
ATOM 1007 N N . ASP A 1 127 ? -1.247 6.989 -1.921 1.00 96.00 127 ASP A N 1
ATOM 1008 C CA . ASP A 1 127 ? -2.212 6.659 -2.965 1.00 96.00 127 ASP A CA 1
ATOM 1009 C C . ASP A 1 127 ? -3.548 6.245 -2.359 1.00 96.00 127 ASP A C 1
ATOM 1011 O O . ASP A 1 127 ? -4.591 6.768 -2.735 1.00 96.00 127 ASP A O 1
ATOM 1015 N N . TYR A 1 128 ? -3.505 5.371 -1.354 1.00 97.00 128 TYR A N 1
ATOM 1016 C CA . TYR A 1 128 ? -4.699 4.796 -0.753 1.00 97.00 128 TYR A CA 1
ATOM 1017 C C . TYR A 1 128 ? -4.661 4.807 0.774 1.00 97.00 128 TYR A C 1
ATOM 1019 O O . TYR A 1 128 ? -3.597 4.725 1.392 1.00 97.00 128 TYR A O 1
ATOM 1027 N N . VAL A 1 129 ? -5.853 4.868 1.378 1.00 98.19 129 VAL A N 1
ATOM 1028 C CA . VAL A 1 129 ? -6.073 4.742 2.828 1.00 98.19 129 VAL A CA 1
ATOM 1029 C C . VAL A 1 129 ? -7.266 3.824 3.044 1.00 98.19 129 VAL A C 1
ATOM 1031 O O . VAL A 1 129 ? -8.398 4.208 2.745 1.00 98.19 129 VAL A O 1
ATOM 1034 N N . TYR A 1 130 ? -7.022 2.623 3.562 1.00 98.25 130 TYR A N 1
ATOM 1035 C CA . TYR A 1 130 ? -8.029 1.569 3.687 1.00 98.25 130 TYR A CA 1
ATOM 1036 C C . TYR A 1 130 ? -8.116 1.023 5.110 1.00 98.25 130 TYR A C 1
ATOM 1038 O O . TYR A 1 130 ? -7.113 0.921 5.821 1.00 98.25 130 TYR A O 1
ATOM 1046 N N . LYS A 1 131 ? -9.323 0.601 5.492 1.00 98.38 131 LYS A N 1
ATOM 1047 C CA . LYS A 1 131 ? -9.520 -0.401 6.537 1.00 98.38 131 LYS A CA 1
ATOM 1048 C C . LYS A 1 131 ? -9.537 -1.769 5.867 1.00 98.38 131 LYS A C 1
ATOM 1050 O O . LYS A 1 131 ? -10.364 -2.013 4.987 1.00 98.38 131 LYS A O 1
ATOM 1055 N N . VAL A 1 132 ? -8.648 -2.656 6.290 1.00 97.88 132 VAL A N 1
ATOM 1056 C CA . VAL A 1 132 ? -8.559 -4.017 5.750 1.00 97.88 132 VAL A CA 1
ATOM 1057 C C . VAL A 1 132 ? -8.664 -5.049 6.860 1.00 97.88 132 VAL A C 1
ATOM 1059 O O . VAL A 1 132 ? -8.212 -4.790 7.973 1.00 97.88 132 VAL A O 1
ATOM 1062 N N . THR A 1 133 ? -9.215 -6.217 6.553 1.00 97.69 133 THR A N 1
ATOM 1063 C CA . THR A 1 133 ? -9.256 -7.373 7.457 1.00 97.69 133 THR A CA 1
ATOM 1064 C C . THR A 1 133 ? -8.460 -8.517 6.851 1.00 97.69 133 THR A C 1
ATOM 1066 O O . THR A 1 133 ? -8.581 -8.800 5.659 1.00 97.69 133 THR A O 1
ATOM 1069 N N . VAL A 1 134 ? -7.619 -9.147 7.668 1.00 95.69 134 VAL A N 1
ATOM 1070 C CA . VAL A 1 134 ? -6.809 -10.298 7.254 1.00 95.69 134 VAL A CA 1
ATOM 1071 C C . VAL A 1 134 ? -7.720 -11.519 7.138 1.00 95.69 134 VAL A C 1
ATOM 1073 O O . VAL A 1 134 ? -8.390 -11.854 8.112 1.00 95.69 134 VAL A O 1
ATOM 1076 N N . ASP A 1 135 ? -7.746 -12.153 5.967 1.00 89.12 135 ASP A N 1
ATOM 1077 C CA . ASP A 1 135 ? -8.592 -13.323 5.676 1.00 89.12 135 ASP A CA 1
ATOM 1078 C C . ASP A 1 135 ? -7.811 -14.650 5.789 1.00 89.12 135 ASP A C 1
ATOM 1080 O O . ASP A 1 135 ? -8.335 -15.668 6.241 1.00 89.12 135 ASP A O 1
ATOM 1084 N N . SER A 1 136 ? -6.525 -14.649 5.407 1.00 80.62 136 SER A N 1
ATOM 1085 C CA . SER A 1 136 ? -5.676 -15.850 5.348 1.00 80.62 136 SER A CA 1
ATOM 1086 C C . SER A 1 136 ? -4.182 -15.548 5.573 1.00 80.62 136 SER A C 1
ATOM 1088 O O . SER A 1 136 ? -3.737 -14.400 5.494 1.00 80.62 136 SER A O 1
ATOM 1090 N N . ASP A 1 137 ? -3.385 -16.596 5.811 1.00 63.44 137 ASP A N 1
ATOM 1091 C CA . ASP A 1 137 ? -1.948 -16.557 6.142 1.00 63.44 137 ASP A CA 1
ATOM 1092 C C . ASP A 1 137 ? -1.038 -16.084 4.983 1.00 63.44 137 ASP A C 1
ATOM 1094 O O . ASP A 1 137 ? 0.150 -15.812 5.184 1.00 63.44 137 ASP A O 1
ATOM 1098 N N . ILE A 1 138 ? -1.581 -15.935 3.767 1.00 66.25 138 ILE A N 1
ATOM 1099 C CA . ILE A 1 138 ? -0.872 -15.407 2.580 1.00 66.25 138 ILE A CA 1
ATOM 1100 C C . ILE A 1 138 ? -1.207 -13.914 2.343 1.00 66.25 138 ILE A C 1
ATOM 1102 O O . ILE A 1 138 ? -1.047 -13.399 1.245 1.00 66.25 138 ILE A O 1
ATOM 1106 N N . TYR A 1 139 ? -1.626 -13.182 3.386 1.00 76.31 139 TYR A N 1
ATOM 1107 C CA . TYR A 1 139 ? -1.975 -11.748 3.316 1.00 76.31 139 TYR A CA 1
ATOM 1108 C C . TYR A 1 139 ? -2.989 -11.410 2.223 1.00 76.31 139 TYR A C 1
ATOM 1110 O O . TYR A 1 139 ? -2.963 -10.330 1.628 1.00 76.31 139 TYR A O 1
ATOM 1118 N N . ASP A 1 140 ? -3.917 -12.329 1.998 1.00 90.00 140 ASP A N 1
ATOM 1119 C CA . ASP A 1 140 ? -5.173 -11.989 1.368 1.00 90.00 140 ASP A CA 1
ATOM 1120 C C . ASP A 1 140 ? -5.947 -11.116 2.354 1.00 90.00 140 ASP A C 1
ATOM 1122 O O . ASP A 1 140 ? -6.251 -11.512 3.484 1.00 90.00 140 ASP A O 1
ATOM 1126 N N . MET A 1 141 ? -6.172 -9.870 1.950 1.00 94.69 141 MET A N 1
ATOM 1127 C CA . MET A 1 141 ? -6.813 -8.861 2.774 1.00 94.69 141 MET A CA 1
ATOM 1128 C C . MET A 1 141 ? -8.106 -8.420 2.122 1.00 94.69 141 MET A C 1
ATOM 1130 O O . MET A 1 141 ? -8.127 -7.998 0.965 1.00 94.69 141 MET A O 1
ATOM 1134 N N . LYS A 1 142 ? -9.195 -8.474 2.880 1.00 96.50 142 LYS A N 1
ATOM 1135 C CA . LYS A 1 142 ? -10.465 -7.900 2.462 1.00 96.50 142 LYS A CA 1
ATOM 1136 C C . LYS A 1 142 ? -10.448 -6.406 2.737 1.00 96.50 142 LYS A C 1
ATOM 1138 O O . LYS A 1 142 ? -10.303 -5.996 3.888 1.00 96.50 142 LYS A O 1
ATOM 1143 N N . VAL A 1 143 ? -10.621 -5.592 1.699 1.00 97.50 143 VAL A N 1
ATOM 1144 C CA . VAL A 1 143 ? -10.798 -4.145 1.861 1.00 97.50 143 VAL A CA 1
ATOM 1145 C C . VAL A 1 143 ? -12.208 -3.911 2.392 1.00 97.50 143 VAL A C 1
ATOM 1147 O O . VAL A 1 143 ? -13.174 -3.986 1.643 1.00 97.50 143 VAL A O 1
ATOM 1150 N N . GLU A 1 144 ? -12.353 -3.685 3.694 1.00 97.50 144 GLU A N 1
ATOM 1151 C CA . GLU A 1 144 ? -13.670 -3.469 4.302 1.00 97.50 144 GLU A CA 1
ATOM 1152 C C . GLU A 1 144 ? -14.200 -2.070 4.043 1.00 97.50 144 GLU A C 1
ATOM 1154 O O . GLU A 1 144 ? -15.402 -1.906 3.859 1.00 97.50 144 GLU A O 1
ATOM 1159 N N . GLN A 1 145 ? -13.310 -1.077 4.075 1.00 97.44 145 GLN A N 1
ATOM 1160 C CA . GLN A 1 145 ? -13.702 0.313 3.925 1.00 97.44 145 GLN A CA 1
ATOM 1161 C C . GLN A 1 145 ? -12.628 1.129 3.216 1.00 97.44 145 GLN A C 1
ATOM 1163 O O . GLN A 1 145 ? -11.448 1.085 3.584 1.00 97.44 145 GLN A O 1
ATOM 1168 N N . VAL A 1 146 ? -13.050 1.922 2.234 1.00 97.62 146 VAL A N 1
ATOM 1169 C CA . VAL A 1 146 ? -12.180 2.854 1.512 1.00 97.62 146 VAL A CA 1
ATOM 1170 C C . VAL A 1 146 ? -12.300 4.253 2.115 1.00 97.62 146 VAL A C 1
ATOM 1172 O O . VAL A 1 146 ? -13.289 4.944 1.897 1.00 97.62 146 VAL A O 1
ATOM 1175 N N . LEU A 1 147 ? -11.282 4.691 2.864 1.00 96.88 147 LEU A N 1
ATOM 1176 C CA . LEU A 1 147 ? -11.246 6.036 3.460 1.00 96.88 147 LEU A CA 1
ATOM 1177 C C . LEU A 1 147 ? -10.734 7.077 2.456 1.00 96.88 147 LEU A C 1
ATOM 1179 O O . LEU A 1 147 ? -11.174 8.223 2.467 1.00 96.88 147 LEU A O 1
ATOM 1183 N N . ARG A 1 148 ? -9.812 6.671 1.576 1.00 94.75 148 ARG A N 1
ATOM 1184 C CA . ARG A 1 148 ? -9.314 7.470 0.452 1.00 94.75 148 ARG A CA 1
ATOM 1185 C C . ARG A 1 148 ? -9.131 6.570 -0.762 1.00 94.75 148 ARG A C 1
ATOM 1187 O O . ARG A 1 148 ? -8.418 5.571 -0.675 1.00 94.75 148 ARG A O 1
ATOM 1194 N N . LYS A 1 149 ? -9.772 6.938 -1.874 1.00 92.75 149 LYS A N 1
ATOM 1195 C CA . LYS A 1 149 ? -9.618 6.257 -3.166 1.00 92.75 149 LYS A CA 1
ATOM 1196 C C . LYS A 1 149 ? -8.221 6.522 -3.733 1.00 92.75 149 LYS A C 1
ATOM 1198 O O . LYS A 1 149 ? -7.745 7.654 -3.644 1.00 92.75 149 LYS A O 1
ATOM 1203 N N . GLY A 1 150 ? -7.620 5.482 -4.298 1.00 91.06 150 GLY A N 1
ATOM 1204 C CA . GLY A 1 150 ? -6.316 5.525 -4.955 1.00 91.06 150 GLY A CA 1
ATOM 1205 C C . GLY A 1 150 ? -6.384 5.017 -6.391 1.00 91.06 150 GLY A C 1
ATOM 1206 O O . GLY A 1 150 ? -7.436 5.089 -7.023 1.00 91.06 150 GLY A O 1
ATOM 1207 N N . THR A 1 151 ? -5.266 4.489 -6.885 1.00 92.25 151 THR A N 1
ATOM 1208 C CA . THR A 1 151 ? -5.113 4.015 -8.271 1.00 92.25 151 THR A CA 1
ATOM 1209 C C . THR A 1 151 ? -5.939 2.754 -8.577 1.00 92.25 151 THR A C 1
ATOM 1211 O O . THR A 1 151 ? -6.449 2.622 -9.685 1.00 92.25 151 THR A O 1
ATOM 1214 N N . ASP A 1 152 ? -6.076 1.817 -7.627 1.00 92.62 152 ASP A N 1
ATOM 1215 C CA . ASP A 1 152 ? -6.957 0.642 -7.789 1.00 92.62 152 ASP A CA 1
ATOM 1216 C C . ASP A 1 152 ? -8.396 1.030 -7.417 1.00 92.62 152 ASP A C 1
ATOM 1218 O O . ASP A 1 152 ? -8.703 1.309 -6.251 1.00 92.62 152 ASP A O 1
ATOM 1222 N N . GLU A 1 153 ? -9.269 1.079 -8.421 1.00 89.25 153 GLU A N 1
ATOM 1223 C CA . GLU A 1 153 ? -10.666 1.478 -8.276 1.00 89.25 153 GLU A CA 1
ATOM 1224 C C . GLU A 1 153 ? -11.573 0.297 -7.878 1.00 89.25 153 GLU A C 1
ATOM 1226 O O . GLU A 1 153 ? -11.270 -0.878 -8.087 1.00 89.25 153 GLU A O 1
ATOM 1231 N N . GLU A 1 154 ? -12.732 0.609 -7.286 1.00 89.69 154 GLU A N 1
ATOM 1232 C CA . GLU A 1 154 ? -13.767 -0.376 -6.921 1.00 89.69 154 GLU A CA 1
ATOM 1233 C C . GLU A 1 154 ? -13.281 -1.536 -6.029 1.00 89.69 154 GLU A C 1
ATOM 1235 O O . GLU A 1 154 ? -13.694 -2.686 -6.198 1.00 89.69 154 GLU A O 1
ATOM 1240 N N . VAL A 1 155 ? -12.387 -1.265 -5.081 1.00 94.94 155 VAL A N 1
ATOM 1241 C CA . VAL A 1 155 ? -11.776 -2.309 -4.238 1.00 94.94 155 VAL A CA 1
ATOM 1242 C C . VAL A 1 155 ? -12.598 -2.700 -3.010 1.00 94.94 155 VAL A C 1
ATOM 1244 O O . VAL A 1 155 ? -12.370 -3.767 -2.446 1.00 94.94 155 VAL A O 1
ATOM 1247 N N . GLU A 1 156 ? -13.549 -1.867 -2.587 1.00 96.81 156 GLU A N 1
ATOM 1248 C CA . GLU A 1 156 ? -14.329 -2.088 -1.365 1.00 96.81 156 GLU A CA 1
ATOM 1249 C C . GLU A 1 156 ? -15.118 -3.408 -1.420 1.00 96.81 156 GLU A C 1
ATOM 1251 O O . GLU A 1 156 ? -15.722 -3.766 -2.431 1.00 96.81 156 GLU A O 1
ATOM 1256 N N . GLY A 1 157 ? -15.063 -4.177 -0.334 1.00 96.31 157 GLY A N 1
ATOM 1257 C CA . GLY A 1 157 ? -15.636 -5.516 -0.214 1.00 96.31 157 GLY A CA 1
ATOM 1258 C C . GLY A 1 157 ? -14.836 -6.631 -0.899 1.00 96.31 157 GLY A C 1
ATOM 1259 O O . GLY A 1 157 ? -15.098 -7.803 -0.618 1.00 96.31 157 GLY A O 1
ATOM 1260 N N . LYS A 1 158 ? -13.857 -6.307 -1.755 1.00 94.75 158 LYS A N 1
ATOM 1261 C CA . LYS A 1 158 ? -13.048 -7.291 -2.487 1.00 94.75 158 LYS A CA 1
ATOM 1262 C C . LYS A 1 158 ? -11.818 -7.709 -1.676 1.00 94.75 158 LYS A C 1
ATOM 1264 O O . LYS A 1 158 ? -11.296 -6.960 -0.849 1.00 94.75 158 LYS A O 1
ATOM 1269 N N . VAL A 1 159 ? -11.338 -8.921 -1.947 1.00 93.44 159 VAL A N 1
ATOM 1270 C CA . VAL A 1 159 ? -10.061 -9.423 -1.426 1.00 93.44 159 VAL A CA 1
ATOM 1271 C C . VAL A 1 159 ? -8.932 -9.003 -2.367 1.00 93.44 159 VAL A C 1
ATOM 1273 O O . VAL A 1 159 ? -9.075 -9.039 -3.597 1.00 93.44 159 VAL A O 1
ATOM 1276 N N . ARG A 1 160 ? -7.820 -8.556 -1.785 1.00 92.31 160 ARG A N 1
ATOM 1277 C CA . ARG A 1 160 ? -6.596 -8.168 -2.483 1.00 92.31 160 ARG A CA 1
ATOM 1278 C C . ARG A 1 160 ? -5.386 -8.819 -1.810 1.00 92.31 160 ARG A C 1
ATOM 1280 O O . ARG A 1 160 ? -5.299 -8.772 -0.584 1.00 92.31 160 ARG A O 1
ATOM 1287 N N . PRO A 1 161 ? -4.450 -9.387 -2.585 1.00 89.69 161 PRO A N 1
ATOM 1288 C CA . PRO A 1 161 ? -3.210 -9.907 -2.034 1.00 89.69 161 PRO A CA 1
ATOM 1289 C C . PRO A 1 161 ? -2.263 -8.750 -1.701 1.00 89.69 161 PRO A C 1
ATOM 1291 O O . PRO A 1 161 ? -1.967 -7.914 -2.561 1.00 89.69 161 PRO A O 1
ATOM 1294 N N . PHE A 1 162 ? -1.768 -8.719 -0.465 1.00 91.88 162 PHE A N 1
ATOM 1295 C CA . PHE A 1 162 ? -0.723 -7.797 -0.030 1.00 91.88 162 PHE A CA 1
ATOM 1296 C C . PHE A 1 162 ? 0.606 -8.535 0.120 1.00 91.88 162 PHE A C 1
ATOM 1298 O O . PHE A 1 162 ? 0.776 -9.439 0.932 1.00 91.88 162 PHE A O 1
ATOM 1305 N N . LEU A 1 163 ? 1.600 -8.131 -0.653 1.00 88.62 163 LEU A N 1
ATOM 1306 C CA . LEU A 1 163 ? 2.892 -8.786 -0.703 1.00 88.62 163 LEU A CA 1
ATOM 1307 C C . LEU A 1 163 ? 3.825 -8.184 0.349 1.00 88.62 163 LEU A C 1
ATOM 1309 O O . LEU A 1 163 ? 4.200 -7.014 0.288 1.00 88.62 163 LEU A O 1
ATOM 1313 N N . ALA A 1 164 ? 4.247 -9.016 1.297 1.00 87.44 164 ALA A N 1
ATOM 1314 C CA . ALA A 1 164 ? 5.332 -8.706 2.217 1.00 87.44 164 ALA A CA 1
ATOM 1315 C C . ALA A 1 164 ? 6.484 -9.684 2.025 1.00 87.44 164 ALA A C 1
ATOM 1317 O O . ALA A 1 164 ? 6.288 -10.886 1.801 1.00 87.44 164 ALA A O 1
ATOM 1318 N N . ARG A 1 165 ? 7.703 -9.183 2.218 1.00 84.12 165 ARG A N 1
ATOM 1319 C CA . ARG A 1 165 ? 8.874 -10.051 2.319 1.00 84.12 165 ARG A CA 1
ATOM 1320 C C . ARG A 1 165 ? 8.746 -11.014 3.487 1.00 84.12 165 ARG A C 1
ATOM 1322 O O . ARG A 1 165 ? 8.387 -10.553 4.571 1.00 84.12 165 ARG A O 1
ATOM 13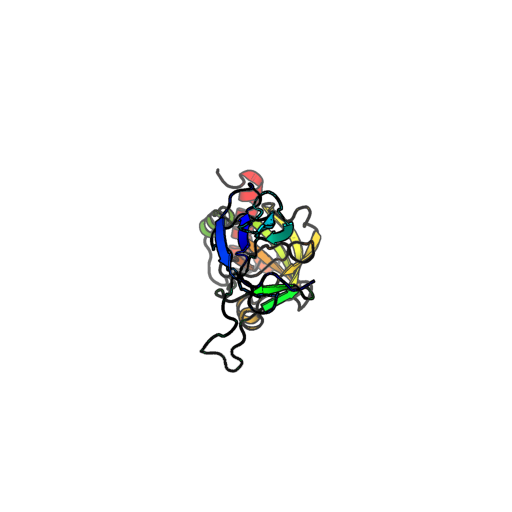29 N N . PRO A 1 166 ? 9.134 -12.291 3.315 1.00 82.69 166 PRO A N 1
ATOM 1330 C CA . PRO A 1 166 ? 9.125 -13.280 4.389 1.00 82.69 166 PRO A CA 1
ATOM 1331 C C . PRO A 1 166 ? 9.790 -12.790 5.682 1.00 82.69 166 PRO A C 1
ATOM 1333 O O . PRO A 1 166 ? 9.191 -12.895 6.745 1.00 82.69 166 PRO A O 1
ATOM 1336 N N . SER A 1 167 ? 10.963 -12.157 5.589 1.00 83.00 167 SER A N 1
ATOM 1337 C CA . SER A 1 167 ? 11.688 -11.633 6.756 1.00 83.00 167 SER A CA 1
ATOM 1338 C C . SER A 1 167 ? 11.024 -10.428 7.431 1.00 83.00 167 SER A C 1
ATOM 1340 O O . SER A 1 167 ? 11.340 -10.130 8.573 1.00 83.00 167 SER A O 1
ATOM 1342 N N . CYS A 1 168 ? 10.110 -9.721 6.757 1.00 87.00 168 CYS A N 1
ATOM 1343 C CA . CYS A 1 168 ? 9.401 -8.580 7.342 1.00 87.00 168 CYS A CA 1
ATOM 1344 C C . CYS A 1 168 ? 8.075 -8.969 8.007 1.00 87.00 168 CYS A C 1
ATOM 1346 O O . CYS A 1 168 ? 7.464 -8.144 8.685 1.00 87.00 168 CYS A O 1
ATOM 1348 N N . ARG A 1 169 ? 7.603 -10.204 7.794 1.00 87.56 169 ARG A N 1
ATOM 1349 C CA . ARG A 1 169 ? 6.268 -10.658 8.211 1.00 87.56 169 ARG A CA 1
ATOM 1350 C C . ARG A 1 169 ? 6.042 -10.539 9.713 1.00 87.56 169 ARG A C 1
ATOM 1352 O O . ARG A 1 169 ? 4.973 -10.105 10.137 1.00 87.56 169 ARG A O 1
ATOM 1359 N N . GLU A 1 170 ? 7.063 -10.857 10.505 1.00 87.88 170 GLU A N 1
ATOM 1360 C CA . GLU A 1 170 ? 7.006 -10.759 11.966 1.00 87.88 170 GLU A CA 1
ATOM 1361 C C . GLU A 1 170 ? 6.781 -9.318 12.455 1.00 87.88 170 GLU A C 1
ATOM 1363 O O . GLU A 1 170 ? 6.002 -9.086 13.381 1.00 87.88 170 GLU A O 1
ATOM 1368 N N . TYR A 1 171 ? 7.383 -8.331 11.786 1.00 90.88 171 TYR A N 1
ATOM 1369 C CA . TYR A 1 171 ? 7.290 -6.918 12.162 1.00 90.88 171 TYR A CA 1
ATOM 1370 C C . TYR A 1 171 ? 5.949 -6.283 11.795 1.00 90.88 171 TYR A C 1
ATOM 1372 O O . TYR A 1 171 ? 5.517 -5.316 12.434 1.00 90.88 171 TYR A O 1
ATOM 1380 N N . LEU A 1 172 ? 5.275 -6.833 10.783 1.00 92.56 172 LEU A N 1
ATOM 1381 C CA . LEU A 1 172 ? 3.919 -6.435 10.421 1.00 92.56 172 LEU A CA 1
ATOM 1382 C C . LEU A 1 172 ? 2.900 -6.903 11.465 1.00 92.56 172 LEU A C 1
ATOM 1384 O O . LEU A 1 172 ? 1.879 -6.240 11.638 1.00 92.56 172 LEU A O 1
ATOM 1388 N N . GLY A 1 173 ? 3.170 -8.005 12.180 1.00 90.94 173 GLY A N 1
ATOM 1389 C CA . GLY A 1 173 ? 2.356 -8.474 13.308 1.00 90.94 173 GLY A CA 1
ATOM 1390 C C . GLY A 1 173 ? 0.864 -8.612 12.985 1.00 90.94 173 GLY A C 1
ATOM 1391 O O . GLY A 1 173 ? 0.019 -8.293 13.826 1.00 90.94 173 GLY A O 1
ATOM 1392 N N . LEU A 1 174 ? 0.555 -8.976 11.740 1.00 92.94 174 LEU A N 1
ATOM 1393 C CA . LEU A 1 174 ? -0.803 -9.133 11.235 1.00 92.94 174 LEU A CA 1
ATOM 1394 C C . LEU A 1 174 ? -1.373 -10.460 11.732 1.00 92.94 174 LEU A C 1
ATOM 1396 O O . LEU A 1 174 ? -0.688 -11.480 11.700 1.00 92.94 174 LEU A O 1
ATOM 1400 N N . VAL A 1 175 ? -2.617 -10.434 12.194 1.00 93.25 175 VAL A N 1
ATOM 1401 C CA . VAL A 1 175 ? -3.303 -11.587 12.779 1.00 93.25 175 VAL A CA 1
ATOM 1402 C C . VAL A 1 175 ? -4.560 -11.872 11.970 1.00 93.25 175 VAL A C 1
ATOM 1404 O O . VAL A 1 175 ? -5.288 -10.944 11.618 1.00 93.25 175 VAL A O 1
ATOM 1407 N N . ASN A 1 176 ? -4.819 -13.146 11.683 1.00 94.06 176 ASN A N 1
ATOM 1408 C CA . ASN A 1 176 ? -6.008 -13.554 10.943 1.00 94.06 176 ASN A CA 1
ATOM 1409 C C . ASN A 1 176 ? -7.300 -13.097 11.659 1.00 94.06 176 ASN A C 1
ATOM 1411 O O . ASN A 1 176 ? -7.389 -13.137 12.888 1.00 94.06 176 ASN A O 1
ATOM 1415 N N . GLY A 1 177 ? -8.277 -12.608 10.894 1.00 94.75 177 GLY A N 1
ATOM 1416 C CA . GLY A 1 177 ? -9.550 -12.077 11.383 1.00 94.75 177 GLY A CA 1
ATOM 1417 C C . GLY A 1 177 ? -9.462 -10.705 12.058 1.00 94.75 177 GLY A C 1
ATOM 1418 O O . GLY A 1 177 ? -10.480 -10.178 12.505 1.00 94.75 177 GLY A O 1
ATOM 1419 N N . LYS A 1 178 ? -8.269 -10.106 12.156 1.00 96.31 178 LYS A N 1
ATOM 1420 C CA . LYS A 1 178 ? -8.074 -8.764 12.713 1.00 96.31 178 LYS A CA 1
ATOM 1421 C C . LYS A 1 178 ? -8.058 -7.702 11.618 1.00 96.31 178 LYS A C 1
ATOM 1423 O O . LYS A 1 178 ? -7.598 -7.946 10.500 1.00 96.31 178 LYS A O 1
ATOM 1428 N N . SER A 1 179 ? -8.536 -6.509 11.970 1.00 98.00 179 SER A N 1
ATOM 1429 C CA . SER A 1 179 ? -8.572 -5.360 11.068 1.00 98.00 179 SER A CA 1
ATOM 1430 C C . SER A 1 179 ? -7.406 -4.403 11.305 1.00 98.00 179 SER A C 1
ATOM 1432 O O . SER A 1 179 ? -6.935 -4.231 12.431 1.00 98.00 179 SER A O 1
ATOM 1434 N N . TYR A 1 180 ? -6.965 -3.737 10.241 1.00 98.12 180 TYR A N 1
ATOM 1435 C CA . TYR A 1 180 ? -5.843 -2.805 10.246 1.00 98.12 180 TYR A CA 1
ATOM 1436 C C . TYR A 1 180 ? -6.144 -1.579 9.378 1.00 98.12 180 TYR A C 1
ATOM 1438 O O . TYR A 1 180 ? -6.792 -1.677 8.336 1.00 98.12 180 TYR A O 1
ATOM 1446 N N . LEU A 1 181 ? -5.649 -0.420 9.810 1.00 98.56 181 LEU A N 1
ATOM 1447 C CA . LEU A 1 181 ? -5.534 0.784 8.997 1.00 98.56 181 LEU A CA 1
ATOM 1448 C C . LEU A 1 181 ? -4.254 0.683 8.167 1.00 98.56 181 LEU A C 1
ATOM 1450 O O . LEU A 1 181 ? -3.157 0.670 8.737 1.00 98.56 181 LEU A O 1
ATOM 1454 N N . ILE A 1 182 ? -4.399 0.645 6.84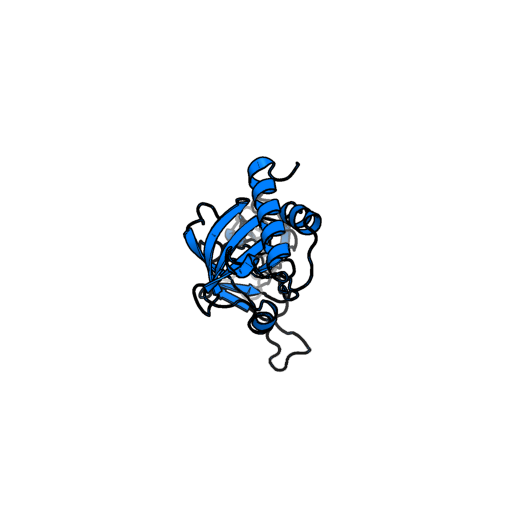3 1.00 98.19 182 ILE A N 1
ATOM 1455 C CA . ILE A 1 182 ? -3.278 0.587 5.903 1.00 98.19 182 ILE A CA 1
ATOM 1456 C C . ILE A 1 182 ? -3.269 1.834 5.025 1.00 98.19 182 ILE A C 1
ATOM 1458 O O . ILE A 1 182 ? -4.285 2.182 4.422 1.00 98.19 182 ILE A O 1
ATOM 1462 N N . MET A 1 183 ? -2.111 2.490 4.939 1.00 98.06 183 MET A N 1
ATOM 1463 C CA . MET A 1 183 ? -1.878 3.598 4.006 1.00 98.06 183 MET A CA 1
ATOM 1464 C C . MET A 1 183 ? -0.631 3.311 3.185 1.00 98.06 183 MET A C 1
ATOM 1466 O O . MET A 1 183 ? 0.463 3.192 3.747 1.00 98.06 183 MET A O 1
ATOM 1470 N N . GLY A 1 184 ? -0.785 3.201 1.871 1.00 96.56 184 GLY A N 1
ATOM 1471 C CA . GLY A 1 184 ? 0.315 2.878 0.966 1.00 96.56 184 GLY A CA 1
ATOM 1472 C C . GLY A 1 184 ? 0.595 3.983 -0.038 1.00 96.56 184 GLY A C 1
ATOM 1473 O O . GLY A 1 184 ? -0.237 4.860 -0.278 1.00 96.56 184 GLY A O 1
ATOM 1474 N N . LYS A 1 185 ? 1.792 3.938 -0.625 1.00 94.12 185 LYS A N 1
ATOM 1475 C CA . LYS A 1 185 ? 2.197 4.857 -1.688 1.00 94.12 185 LYS A CA 1
ATOM 1476 C C . LYS A 1 185 ? 1.967 4.259 -3.070 1.00 94.12 185 LYS A C 1
ATOM 1478 O O . LYS A 1 185 ? 2.024 3.044 -3.237 1.00 94.12 185 LYS A O 1
ATOM 1483 N N . SER A 1 186 ? 1.787 5.118 -4.071 1.00 91.31 186 SER A N 1
ATOM 1484 C CA . SER A 1 186 ? 1.596 4.698 -5.471 1.00 91.31 186 SER A CA 1
ATOM 1485 C C . SER A 1 186 ? 2.795 3.909 -6.008 1.00 91.31 186 SER A C 1
ATOM 1487 O O . SER A 1 186 ? 2.642 2.980 -6.794 1.00 91.31 186 SER A O 1
ATOM 1489 N N . VAL A 1 187 ? 4.000 4.223 -5.524 1.00 88.12 187 VAL A N 1
ATOM 1490 C CA . VAL A 1 187 ? 5.244 3.524 -5.885 1.00 88.12 187 VAL A CA 1
ATOM 1491 C C . VAL A 1 187 ? 5.323 2.075 -5.393 1.00 88.12 187 VAL A C 1
ATOM 1493 O O . VAL A 1 187 ? 6.128 1.321 -5.942 1.00 88.12 187 VAL A O 1
ATOM 1496 N N . ASP A 1 188 ? 4.508 1.714 -4.395 1.00 91.19 188 ASP A N 1
ATOM 1497 C CA . ASP A 1 188 ? 4.382 0.371 -3.801 1.00 91.19 188 ASP A CA 1
ATOM 1498 C C . ASP A 1 188 ? 3.122 -0.350 -4.301 1.00 91.19 188 ASP A C 1
ATOM 1500 O O . ASP A 1 188 ? 2.697 -1.373 -3.760 1.00 91.19 188 ASP A O 1
ATOM 1504 N N . LEU A 1 189 ? 2.512 0.211 -5.343 1.00 90.88 189 LEU A N 1
ATOM 1505 C CA . LEU A 1 189 ? 1.296 -0.276 -5.949 1.00 90.88 189 LEU A CA 1
ATOM 1506 C C . LEU A 1 189 ? 1.519 -0.493 -7.461 1.00 90.88 189 LEU A C 1
ATOM 1508 O O . LEU A 1 189 ? 0.947 0.227 -8.267 1.00 90.88 189 LEU A O 1
ATOM 1512 N N . PRO A 1 190 ? 2.399 -1.413 -7.897 1.00 86.94 190 PRO A N 1
ATOM 1513 C CA . PRO A 1 190 ? 2.651 -1.651 -9.317 1.00 86.94 190 PRO A CA 1
ATOM 1514 C C . PRO A 1 190 ? 1.569 -2.504 -9.993 1.00 86.94 190 PRO A C 1
ATOM 1516 O O . PRO A 1 190 ? 0.978 -3.408 -9.399 1.00 86.94 190 PRO A O 1
ATOM 1519 N N . MET A 1 191 ? 1.384 -2.270 -11.292 1.00 82.81 191 MET A N 1
ATOM 1520 C CA . MET A 1 191 ? 0.616 -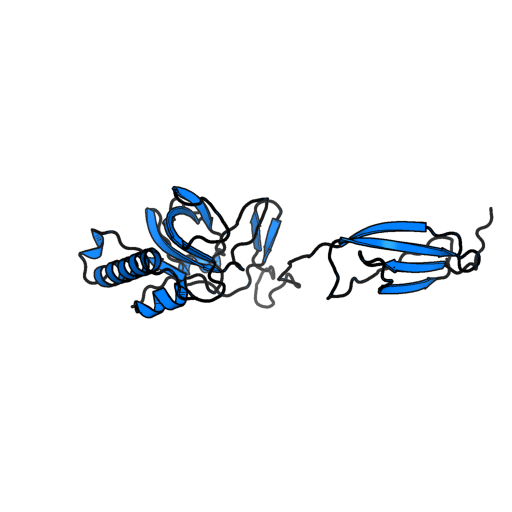3.139 -12.185 1.00 82.81 191 MET A CA 1
ATOM 1521 C C . MET A 1 191 ? 1.432 -4.389 -12.529 1.00 82.81 191 MET A C 1
ATOM 1523 O O . MET A 1 191 ? 2.437 -4.293 -13.233 1.00 82.81 191 MET A O 1
ATOM 1527 N N . LEU A 1 192 ? 0.992 -5.570 -12.084 1.00 74.50 192 LEU A N 1
ATOM 1528 C CA . LEU A 1 192 ? 1.598 -6.854 -12.457 1.00 74.50 192 LEU A CA 1
ATOM 1529 C C . LEU A 1 192 ? 0.527 -7.840 -12.923 1.00 74.50 192 LEU A C 1
ATOM 1531 O O . LEU A 1 192 ? -0.470 -8.078 -12.234 1.00 74.50 192 LEU A O 1
ATOM 1535 N N . GLY A 1 193 ? 0.744 -8.440 -14.095 1.00 69.19 193 GLY A N 1
ATOM 1536 C CA . GLY A 1 193 ? -0.184 -9.425 -14.658 1.00 69.19 193 GLY A CA 1
ATOM 1537 C C . GLY A 1 193 ? -1.603 -8.875 -14.855 1.00 69.19 193 GLY A C 1
ATOM 1538 O O . GLY A 1 193 ? -2.565 -9.584 -14.587 1.00 69.19 193 GLY A O 1
ATOM 1539 N N . GLY A 1 194 ? -1.728 -7.600 -15.249 1.00 75.25 194 GLY A N 1
ATOM 1540 C CA . GLY A 1 194 ? -3.014 -6.943 -15.530 1.00 75.25 194 GLY A CA 1
ATOM 1541 C C . GLY A 1 194 ? -3.826 -6.521 -14.301 1.00 75.25 194 GLY A C 1
ATOM 1542 O O . GLY A 1 194 ? -4.998 -6.194 -14.435 1.00 75.25 194 GLY A O 1
ATOM 1543 N N . SER A 1 195 ? -3.229 -6.540 -13.108 1.00 80.31 195 SER A N 1
ATOM 1544 C CA . SER A 1 195 ? -3.902 -6.168 -11.858 1.00 80.31 195 SER A CA 1
ATOM 1545 C C . SER A 1 195 ? -2.952 -5.445 -10.916 1.00 80.31 195 SER A C 1
ATOM 1547 O O . SER A 1 195 ? -1.749 -5.733 -10.910 1.00 80.31 195 SER A O 1
ATOM 1549 N N . GLN A 1 196 ? -3.498 -4.584 -10.068 1.00 87.00 196 GLN A N 1
ATOM 1550 C CA . GLN A 1 196 ? -2.714 -3.905 -9.054 1.00 87.00 196 GLN A CA 1
ATOM 1551 C C . GLN A 1 196 ? -2.173 -4.885 -8.008 1.00 87.00 196 GLN A C 1
ATOM 1553 O O . GLN A 1 196 ? -2.889 -5.777 -7.547 1.00 87.00 196 GLN A O 1
ATOM 1558 N N . GLN A 1 197 ? -0.896 -4.752 -7.654 1.00 87.06 197 GLN A N 1
ATOM 1559 C CA . GLN A 1 197 ? -0.268 -5.521 -6.582 1.00 87.06 197 GLN A CA 1
ATOM 1560 C C . GLN A 1 197 ? 0.078 -4.603 -5.423 1.00 87.06 197 GLN A C 1
ATOM 1562 O O . GLN A 1 197 ? 0.837 -3.656 -5.590 1.00 87.06 197 GLN A O 1
ATOM 1567 N N . TYR A 1 198 ? -0.458 -4.903 -4.247 1.00 92.31 198 TYR A N 1
ATOM 1568 C CA . TYR A 1 198 ? -0.176 -4.148 -3.037 1.00 92.31 198 TYR A CA 1
ATOM 1569 C C . TYR A 1 198 ? 1.110 -4.667 -2.414 1.00 92.31 198 TYR A C 1
ATOM 1571 O O . TYR A 1 198 ? 1.214 -5.860 -2.144 1.00 92.31 198 TYR A O 1
ATOM 1579 N N . ILE A 1 199 ? 2.090 -3.800 -2.177 1.00 91.12 199 ILE A N 1
ATOM 1580 C CA . ILE A 1 199 ? 3.355 -4.182 -1.547 1.00 91.12 199 ILE A CA 1
ATOM 1581 C C . ILE A 1 199 ? 3.500 -3.444 -0.222 1.00 91.12 199 ILE A C 1
ATOM 1583 O O . ILE A 1 199 ? 3.306 -2.234 -0.140 1.00 91.12 199 ILE A O 1
ATOM 1587 N N . PHE A 1 200 ? 3.894 -4.171 0.822 1.00 92.31 200 PHE A N 1
ATOM 1588 C CA . PHE A 1 200 ? 4.349 -3.572 2.073 1.00 92.31 200 PHE A CA 1
ATOM 1589 C C . PHE A 1 200 ? 5.760 -2.994 1.895 1.00 92.31 200 PHE A C 1
ATOM 1591 O O . PHE A 1 200 ? 6.759 -3.618 2.264 1.00 92.31 200 PHE A O 1
ATOM 1598 N N . GLY A 1 201 ? 5.833 -1.807 1.288 1.00 88.12 201 GLY A N 1
ATOM 1599 C CA . GLY A 1 201 ? 7.065 -1.029 1.130 1.00 88.12 201 GLY A CA 1
ATOM 1600 C C . GLY A 1 201 ? 7.492 -0.334 2.424 1.00 88.12 201 GLY A C 1
ATOM 1601 O O . GLY A 1 201 ? 6.721 -0.249 3.387 1.00 88.12 201 GLY A O 1
ATOM 1602 N N . GLN A 1 202 ? 8.710 0.212 2.458 1.00 87.50 202 GLN A N 1
ATOM 1603 C CA . GLN A 1 202 ? 9.304 0.831 3.659 1.00 87.50 202 GLN A CA 1
ATOM 1604 C C . GLN A 1 202 ? 8.403 1.882 4.321 1.00 87.50 202 GLN A C 1
ATOM 1606 O O . GLN A 1 202 ? 8.433 2.064 5.538 1.00 87.50 202 GLN A O 1
ATOM 1611 N N . GLN A 1 203 ? 7.614 2.594 3.519 1.00 90.06 203 GLN A N 1
ATOM 1612 C CA . GLN A 1 203 ? 6.779 3.691 3.986 1.00 90.06 203 GLN A CA 1
ATOM 1613 C C . GLN A 1 203 ? 5.310 3.284 4.204 1.00 90.06 203 GLN A C 1
ATOM 1615 O O . GLN A 1 203 ? 4.481 4.140 4.504 1.00 90.06 203 GLN A O 1
ATOM 1620 N N . THR A 1 204 ? 4.949 2.007 4.084 1.00 95.94 204 THR A N 1
ATOM 1621 C CA . THR A 1 204 ? 3.558 1.586 4.311 1.00 95.94 204 THR A CA 1
ATOM 1622 C C . THR A 1 204 ? 3.172 1.790 5.774 1.00 95.94 204 THR A C 1
ATOM 1624 O O . THR A 1 204 ? 3.841 1.299 6.685 1.00 95.94 204 THR A O 1
ATOM 1627 N N . TRP A 1 205 ? 2.092 2.532 6.012 1.00 97.69 205 TRP A N 1
ATOM 1628 C CA . TRP A 1 205 ? 1.532 2.692 7.348 1.00 97.69 205 TRP A CA 1
ATOM 1629 C C . TRP A 1 205 ? 0.719 1.455 7.702 1.00 97.69 205 TRP A C 1
ATOM 1631 O O . TRP A 1 205 ? -0.172 1.082 6.944 1.00 97.69 205 TRP A O 1
ATOM 1641 N N . VAL A 1 206 ? 1.000 0.851 8.857 1.00 97.62 206 VAL A N 1
ATOM 1642 C CA . VAL A 1 206 ? 0.268 -0.312 9.366 1.00 97.62 206 VAL A CA 1
ATOM 1643 C C . VAL A 1 206 ? -0.072 -0.074 10.829 1.00 97.62 206 VAL A C 1
ATOM 1645 O O . VAL A 1 206 ? 0.819 0.034 11.670 1.00 97.62 206 VAL A O 1
ATOM 1648 N N . GLU A 1 207 ? -1.357 0.005 11.155 1.00 97.56 207 GLU A N 1
ATOM 1649 C CA . GLU A 1 207 ? -1.830 0.199 12.528 1.00 97.56 207 GLU A CA 1
ATOM 1650 C C . GLU A 1 207 ? -3.024 -0.717 12.807 1.00 97.56 207 GLU A C 1
ATOM 1652 O O . GLU A 1 207 ? -3.926 -0.828 11.984 1.00 97.56 207 GLU A O 1
ATOM 1657 N N . TYR A 1 208 ? -3.031 -1.395 13.960 1.00 97.38 208 TYR A N 1
ATOM 1658 C CA . TYR A 1 208 ? -4.163 -2.237 14.358 1.00 97.38 208 TYR A CA 1
ATOM 1659 C C . TYR A 1 208 ? -5.434 -1.395 14.490 1.00 97.38 208 TYR A C 1
ATOM 1661 O O . TYR A 1 208 ? -5.400 -0.352 15.134 1.00 97.38 208 TYR A O 1
ATOM 1669 N N . TRP A 1 209 ? -6.547 -1.845 13.920 1.00 97.62 209 TRP A N 1
ATOM 1670 C CA . TRP A 1 209 ? -7.846 -1.190 14.033 1.00 97.62 209 TRP A CA 1
ATOM 1671 C C . TRP A 1 209 ? -8.709 -1.984 15.023 1.00 97.62 209 TRP A C 1
ATOM 1673 O O . TRP A 1 209 ? -9.293 -2.994 14.629 1.00 97.62 209 TRP A O 1
ATOM 1683 N N . PRO A 1 210 ? -8.814 -1.562 16.300 1.00 96.94 210 PRO A N 1
ATOM 1684 C CA . PRO A 1 210 ? -9.587 -2.305 17.287 1.00 96.94 210 PRO A CA 1
ATOM 1685 C C . PRO A 1 210 ? -11.075 -2.338 16.944 1.00 96.94 210 PRO A C 1
ATOM 1687 O O . PRO A 1 210 ? -11.617 -1.411 16.342 1.00 96.94 210 PRO A O 1
ATOM 1690 N N . THR A 1 211 ? -11.758 -3.381 17.390 1.00 96.62 211 THR A N 1
ATOM 1691 C CA . THR A 1 211 ? -13.224 -3.441 17.342 1.00 96.62 211 THR A CA 1
ATOM 1692 C C . THR A 1 211 ? -13.855 -2.471 18.345 1.00 96.62 211 THR A C 1
ATOM 1694 O O . THR A 1 211 ? -13.203 -1.962 19.267 1.00 96.62 211 THR A O 1
ATOM 1697 N N . ARG A 1 212 ? -15.159 -2.215 18.189 1.00 94.81 212 ARG A N 1
ATOM 1698 C CA . ARG A 1 212 ? -15.912 -1.379 19.132 1.00 94.81 212 ARG A CA 1
ATOM 1699 C C . ARG A 1 212 ? -15.923 -2.006 20.529 1.00 94.81 212 ARG A C 1
ATOM 1701 O O . ARG A 1 212 ? -15.861 -1.291 21.529 1.00 94.81 212 ARG A O 1
ATOM 1708 N N . GLU A 1 213 ? -15.959 -3.326 20.600 1.00 96.12 213 GLU A N 1
ATOM 1709 C CA . GLU A 1 213 ? -15.952 -4.113 21.828 1.00 96.12 213 GLU A CA 1
ATOM 1710 C C . GLU A 1 213 ? -14.583 -4.026 22.515 1.00 96.12 213 GLU A C 1
ATOM 1712 O O . GLU A 1 213 ? -14.499 -3.739 23.708 1.00 96.12 213 GLU A O 1
ATOM 1717 N N . GLU A 1 214 ? -13.493 -4.162 21.758 1.00 95.38 214 GLU A N 1
ATOM 1718 C CA . GLU A 1 214 ? -12.132 -4.006 22.287 1.00 95.38 214 GLU A CA 1
ATOM 1719 C C . GLU A 1 214 ? -11.852 -2.579 22.775 1.00 95.38 214 GLU A C 1
ATOM 1721 O O . GLU A 1 214 ? -11.127 -2.395 23.752 1.00 95.38 214 GLU A O 1
ATOM 1726 N N . SER A 1 215 ? -12.468 -1.561 22.160 1.00 93.94 215 SER A N 1
ATOM 1727 C CA . SER A 1 215 ? -12.311 -0.148 22.546 1.00 93.94 215 SER A CA 1
ATOM 1728 C C . SER A 1 215 ? -12.764 0.183 23.979 1.00 93.94 215 SER A C 1
ATOM 1730 O O . SER A 1 215 ? -12.494 1.275 24.489 1.00 93.94 215 SER A O 1
ATOM 1732 N N . GLN A 1 216 ? -13.425 -0.757 24.661 1.00 93.44 216 GLN A N 1
ATOM 1733 C CA . GLN A 1 216 ? -13.783 -0.608 26.068 1.00 93.44 216 GLN A CA 1
ATOM 1734 C C . GLN A 1 216 ? -12.553 -0.599 26.986 1.00 93.44 216 GLN A C 1
ATOM 1736 O O . GLN A 1 216 ? -12.600 0.045 28.037 1.00 93.44 216 GLN A O 1
ATOM 1741 N N . THR A 1 217 ? -11.433 -1.214 26.588 1.00 92.25 217 THR A N 1
ATOM 1742 C CA . THR A 1 217 ? -10.183 -1.198 27.365 1.00 92.25 217 THR A CA 1
ATOM 1743 C C . THR A 1 217 ? -9.417 0.111 27.157 1.00 92.25 217 THR A C 1
ATOM 1745 O O . THR A 1 217 ? -9.433 0.695 26.074 1.00 92.25 217 THR A O 1
ATOM 1748 N N . LEU A 1 218 ? -8.702 0.590 28.184 1.00 85.06 218 LEU A N 1
ATOM 1749 C CA . LEU A 1 218 ? -7.918 1.833 28.084 1.00 85.06 218 LEU A CA 1
ATOM 1750 C C . LEU A 1 218 ? -6.846 1.758 26.980 1.00 85.06 218 LEU A C 1
ATOM 1752 O O . LEU A 1 218 ? -6.556 2.766 26.333 1.00 85.06 218 LEU A O 1
ATOM 1756 N N . GLU A 1 219 ? -6.287 0.564 26.768 1.00 82.31 219 GLU A N 1
ATOM 1757 C CA . GLU A 1 219 ? -5.274 0.282 25.753 1.00 82.31 219 GLU A CA 1
ATOM 1758 C C . GLU A 1 219 ? -5.798 0.539 24.333 1.00 82.31 219 GLU A C 1
ATOM 1760 O O . GLU A 1 219 ? -5.169 1.261 23.557 1.00 82.31 219 GLU A O 1
ATOM 1765 N N . HIS A 1 220 ? -6.975 0.006 23.995 1.00 92.56 220 HIS A N 1
ATOM 1766 C CA . HIS A 1 220 ? -7.530 0.115 22.645 1.00 92.56 220 HIS A CA 1
ATOM 1767 C C . HIS A 1 220 ? -8.379 1.366 22.429 1.00 92.56 220 HIS A C 1
ATOM 1769 O O . HIS A 1 220 ? -8.467 1.846 21.297 1.00 92.56 220 HIS A O 1
ATOM 1775 N N . ARG A 1 221 ? -8.949 1.948 23.492 1.00 93.31 221 ARG A N 1
ATOM 1776 C CA . ARG A 1 221 ? -9.843 3.112 23.408 1.00 93.31 221 ARG A CA 1
ATOM 1777 C C . ARG A 1 221 ? -9.236 4.280 22.642 1.00 93.31 221 ARG A C 1
ATOM 1779 O O . ARG A 1 221 ? -9.859 4.805 21.726 1.00 93.31 221 ARG A O 1
ATOM 1786 N N . LYS A 1 222 ? -8.013 4.685 23.003 1.00 92.12 222 LYS A N 1
ATOM 1787 C CA . LYS A 1 222 ? -7.353 5.846 22.381 1.00 92.12 222 LYS A CA 1
ATOM 1788 C C . LYS A 1 222 ? -7.091 5.621 20.895 1.00 92.12 222 LYS A C 1
ATOM 1790 O O . LYS A 1 222 ? -7.310 6.522 20.096 1.00 92.12 222 LYS A O 1
ATOM 1795 N N . ARG A 1 223 ? -6.643 4.416 20.528 1.00 93.75 223 ARG A N 1
ATOM 1796 C CA . ARG A 1 223 ? -6.382 4.054 19.131 1.00 93.75 223 ARG A CA 1
ATOM 1797 C C . ARG A 1 223 ? -7.672 4.031 18.317 1.00 93.75 223 ARG A C 1
ATOM 1799 O O . ARG A 1 223 ? -7.714 4.629 17.251 1.00 93.75 223 ARG A O 1
ATOM 1806 N N . TYR A 1 224 ? -8.715 3.394 18.845 1.00 95.69 224 TYR A N 1
ATOM 1807 C CA . TYR A 1 224 ? -10.025 3.342 18.205 1.00 95.69 224 TYR A CA 1
ATOM 1808 C C . TYR A 1 224 ? -10.571 4.746 17.921 1.00 95.69 224 TYR A C 1
ATOM 1810 O O . TYR A 1 224 ? -10.890 5.053 16.779 1.00 95.69 224 TYR A O 1
ATOM 1818 N N . ILE A 1 225 ? -10.604 5.621 18.934 1.00 95.06 225 ILE A N 1
ATOM 1819 C CA . ILE A 1 225 ? -11.101 6.998 18.781 1.00 95.06 225 ILE A CA 1
ATOM 1820 C C . ILE A 1 225 ? -10.289 7.759 17.729 1.00 95.06 225 ILE A C 1
ATOM 1822 O O . ILE A 1 225 ? -10.876 8.288 16.790 1.00 95.06 225 ILE A O 1
ATOM 1826 N N . GLY A 1 226 ? -8.956 7.745 17.823 1.00 95.19 226 GLY A N 1
ATOM 1827 C CA . GLY A 1 226 ? -8.105 8.501 16.900 1.00 95.19 226 GLY A CA 1
ATOM 1828 C C . GLY A 1 226 ? -8.195 8.036 15.441 1.00 95.19 226 GLY A C 1
ATOM 1829 O O . GLY A 1 226 ? -8.086 8.838 14.515 1.00 95.19 226 GLY A O 1
ATOM 1830 N N . ILE A 1 227 ? -8.435 6.744 15.203 1.00 96.94 227 ILE A N 1
ATOM 1831 C CA . ILE A 1 227 ? -8.672 6.226 13.850 1.00 96.94 227 ILE A CA 1
ATOM 1832 C C . ILE A 1 227 ? -10.068 6.629 13.334 1.00 96.94 227 ILE A C 1
ATOM 1834 O O . ILE A 1 227 ? -10.213 6.986 12.165 1.00 96.94 227 ILE A O 1
ATOM 1838 N N . ILE A 1 228 ? -11.095 6.624 14.189 1.00 96.31 228 ILE A N 1
ATOM 1839 C CA . ILE A 1 228 ? -12.442 7.091 13.821 1.00 96.31 228 ILE A CA 1
ATOM 1840 C C . ILE A 1 228 ? -12.444 8.595 13.514 1.00 96.31 228 ILE A C 1
ATOM 1842 O O . ILE A 1 228 ? -13.113 9.033 12.578 1.00 96.31 228 ILE A O 1
ATOM 1846 N N . GLU A 1 229 ? -11.671 9.392 14.250 1.00 95.88 229 GLU A N 1
ATOM 1847 C CA . GLU A 1 229 ? -11.475 10.815 13.963 1.00 95.88 229 GLU A CA 1
ATOM 1848 C C . GLU A 1 229 ? -10.799 11.039 12.608 1.00 95.88 229 GLU A C 1
ATOM 1850 O O . GLU A 1 229 ? -11.285 11.853 11.820 1.00 95.88 229 GLU A O 1
ATOM 1855 N N . LEU A 1 230 ? -9.751 10.267 12.287 1.00 96.94 230 LEU A N 1
ATOM 1856 C CA . LEU A 1 230 ? -9.137 10.280 10.957 1.00 96.94 230 LEU A CA 1
ATOM 1857 C C . LEU A 1 230 ? -10.172 9.973 9.866 1.00 96.94 230 LEU A C 1
ATOM 1859 O O . LEU A 1 230 ? -10.279 10.724 8.899 1.00 96.94 230 LEU A O 1
ATOM 1863 N N . MET A 1 231 ? -10.937 8.889 10.023 1.00 97.00 231 MET A N 1
ATOM 1864 C CA . MET A 1 231 ? -11.971 8.480 9.067 1.00 97.00 231 MET A CA 1
ATOM 1865 C C . MET A 1 231 ? -12.992 9.601 8.835 1.00 97.00 231 MET A C 1
ATOM 1867 O O . MET A 1 231 ? -13.270 9.965 7.694 1.00 97.00 231 MET A O 1
ATOM 1871 N N . ASN A 1 232 ? -13.515 10.189 9.913 1.00 95.50 232 ASN A N 1
ATOM 1872 C CA . ASN A 1 232 ? -14.468 11.293 9.830 1.00 95.50 232 ASN A CA 1
ATOM 1873 C C . ASN A 1 232 ? -13.861 12.534 9.164 1.00 95.50 232 ASN A C 1
ATOM 1875 O O . ASN A 1 232 ? -14.546 13.204 8.393 1.00 95.50 232 ASN A O 1
ATOM 1879 N N . SER A 1 233 ? -12.593 12.841 9.452 1.00 95.31 233 SER A N 1
ATOM 1880 C CA . SER A 1 233 ? -11.887 13.963 8.833 1.00 95.31 233 SER A CA 1
ATOM 1881 C C . SER A 1 233 ? -11.744 13.762 7.325 1.00 95.31 233 SER A C 1
ATOM 1883 O O . SER A 1 233 ? -12.148 14.634 6.558 1.00 95.31 233 SER A O 1
ATOM 1885 N N . LEU A 1 234 ? -11.276 12.585 6.893 1.00 95.88 234 LEU A N 1
ATOM 1886 C CA . LEU A 1 234 ? -11.110 12.255 5.475 1.00 95.88 234 LEU A CA 1
ATOM 1887 C C . LEU A 1 234 ? -12.445 12.250 4.720 1.00 95.88 234 LEU A C 1
ATOM 1889 O O . LEU A 1 234 ? -12.513 12.784 3.618 1.00 95.88 234 LEU A O 1
ATOM 1893 N N . PHE A 1 235 ? -13.524 11.724 5.308 1.00 94.94 235 PHE A N 1
ATOM 1894 C CA . PHE A 1 235 ? -14.838 11.727 4.655 1.00 94.94 235 PHE A CA 1
ATOM 1895 C C . PHE A 1 235 ? -15.491 13.106 4.567 1.00 94.94 235 PHE A C 1
ATOM 1897 O O . PHE A 1 235 ? -16.243 13.355 3.628 1.00 94.94 235 PHE A O 1
ATOM 1904 N N . ARG A 1 236 ? -15.244 13.999 5.533 1.00 93.00 236 ARG A N 1
ATOM 1905 C CA . ARG A 1 236 ? -15.856 15.338 5.545 1.00 93.00 236 ARG A CA 1
ATOM 1906 C C . ARG A 1 236 ? -15.049 16.371 4.775 1.00 93.00 236 ARG A C 1
ATOM 1908 O O . ARG A 1 236 ? -15.633 17.187 4.073 1.00 93.00 236 ARG A O 1
ATOM 1915 N N . HIS A 1 237 ? -13.733 16.361 4.950 1.00 92.06 237 HIS A N 1
ATOM 1916 C CA . HIS A 1 237 ? -12.851 17.423 4.470 1.00 92.06 237 HIS A CA 1
ATOM 1917 C C . HIS A 1 237 ? -11.860 16.936 3.409 1.00 92.06 237 HIS A C 1
ATOM 1919 O O . HIS A 1 237 ? -11.262 17.760 2.723 1.00 92.06 237 HIS A O 1
ATOM 1925 N N . GLY A 1 238 ? -11.675 15.621 3.260 1.00 90.56 238 GLY A N 1
ATOM 1926 C CA . GLY A 1 238 ? -10.612 15.071 2.426 1.00 90.56 238 GLY A CA 1
ATOM 1927 C C . GLY A 1 238 ? -9.226 15.496 2.916 1.00 90.56 238 GLY A C 1
ATOM 1928 O O . GLY A 1 238 ? -9.006 15.728 4.105 1.00 90.56 238 GLY A O 1
ATOM 1929 N N . CYS A 1 239 ? -8.289 15.594 1.979 1.00 89.75 239 CYS A N 1
ATOM 1930 C CA . CYS A 1 239 ? -6.996 16.227 2.202 1.00 89.75 239 CYS A CA 1
ATOM 1931 C C . CYS A 1 239 ? -7.039 17.643 1.633 1.00 89.75 239 CYS A C 1
ATOM 1933 O O . CYS A 1 239 ? -7.508 17.828 0.510 1.00 89.75 239 CYS A O 1
ATOM 1935 N N . ALA A 1 240 ? -6.560 18.627 2.396 1.00 76.69 240 ALA A N 1
ATOM 1936 C CA . ALA A 1 240 ? -6.402 19.985 1.886 1.00 76.69 240 ALA A CA 1
ATOM 1937 C C . ALA A 1 240 ? -5.419 19.975 0.702 1.00 76.69 240 ALA A C 1
ATOM 1939 O O . ALA A 1 240 ? -4.377 19.320 0.779 1.00 76.69 240 ALA A O 1
ATOM 1940 N N . VAL A 1 241 ? -5.797 20.654 -0.384 1.00 55.75 241 VAL A N 1
ATOM 1941 C CA . VAL A 1 241 ? -4.985 20.833 -1.600 1.00 55.75 241 VAL A CA 1
ATOM 1942 C C . VAL A 1 241 ? -4.108 22.065 -1.451 1.00 55.75 241 VAL A C 1
ATOM 1944 O O . VAL A 1 241 ? -4.643 23.092 -0.975 1.00 55.75 241 VAL A O 1
#

Radius of gyration: 26.92 Å; chains: 1; bounding box: 52×38×85 Å

InterPro domains:
  IPR001134 Netrin domain [PS50189] (75-239)
  IPR008993 Tissue inhibitor of metalloproteinases-like, OB-fold [G3DSA:2.40.50.120] (89-240)
  IPR008993 Tissue inhibitor of metalloproteinases-like, OB-fold [SSF50242] (99-239)
  IPR018933 Netrin module, non-TIMP type [PF01759] (120-222)
  IPR018933 Netrin module, non-TIMP type [SM00643] (118-223)

Organism: NCBI:txid369639

pLDDT: mean 84.03, std 14.0, range [40.75, 98.56]

Secondary structure (DSSP, 8-state):
----TT-EEEEEEE-TTS-EEEEEEEE-STT------PPPSS---EEEEEEEEETTEEEEEEEEEEEE-----S-S-SB-TT-TT-BPPEEEETTEEEE--SPPP-B--SPPPHHHHHHHHTSTTEEEEEEEEE-STT-EEEEEEEEE--SS-S-TT-EEEEE--GGGHHHH---TT-EEEEEEEGGG--EETTEE-EE--TT-EEEE---TTGGGSHHHHHHHHHHHHHHHHHHHH----

Sequence (241 aa):
MKPFSQSGITVEIKNPQGITVSSDNMFLVKGMKSGRYTIPEIASPGIWKVVTRFSNTPQKTFTADFEVKEYYARCKKFYHPERTDGALYKLCKGDLCLCAEENCSFQKKNRVRDEERLNRACESGVDYVYKVTVDSDIYDMKVEQVLRKGTDEEVEGKVRPFLARPSCREYLGLVNGKSYLIMGKSVDLPMLGGSQQYIFGQQTWVEYWPTREESQTLEHRKRYIGIIELMNSLFRHGCAV

Foldseek 3Di:
DPPPQFWKKWKFKAAPVRDTPDIDIDGDDPNDDDDDDDDDPDGDWDKMKIWMATPVGRVDIDIDIDTDDPDPAPDPDQADPPDPVRGFDWDDDVVDIHGAPADFAAEDLDDDDLVNLQCLCQPPQFFFKFKWAQADPQQFIAGCDGLDHGDAPPRHRHTAGEDETPVRVVRLVHDHRWIWIKIDGPVQFDDDPNDTYHYRHHSIHIYTADDPVRLVDPSRVSVNVSVVVSSVCCVPPNHDD